Protein AF-0000000075408428 (afdb_homodimer)

Organism: Magnetospirillum gryphiswaldense (strain DSM 6361 / JCM 21280 / NBRC 15271 / MSR-1) (NCBI:txid431944)

InterPro domains:
  IPR001387 Cro/C1-type, helix-turn-helix domain [PS50943] (73-126)
  IPR001387 Cro/C1-type, helix-turn-helix domain [SM00530] (72-126)
  IPR001387 Cro/C1-type, helix-turn-helix domain [cd00093] (73-126)
  IPR010982 Lambda repressor-like, DNA-binding domain superfamily [G3DSA:1.10.260.40] (63-130)
  IPR010982 Lambda repressor-like, DNA-binding domain superfamily [SSF47413] (72-126)
  IPR022452 Antitoxin MqsA [TIGR03830] (6-129)
  IPR022453 Zinc finger, MqsA-type [TIGR03831] (6-48)
  IPR032758 Antitoxin MqsA/HigA-2 [PF15731] (6-129)

Solvent-accessible surface area (backbone atoms only — not comparable to full-atom values): 15076 Å² total; per-residue (Å²): 123,88,74,51,63,35,90,87,80,63,46,76,34,42,84,47,70,44,81,43,79,46,75,55,96,92,40,76,45,78,41,75,36,44,31,35,37,32,96,88,69,52,71,48,67,49,73,70,31,46,48,56,47,47,53,52,48,49,53,51,49,32,53,75,64,50,31,56,51,28,68,55,51,48,52,44,39,52,73,63,70,44,52,49,46,51,41,5,62,56,48,30,77,34,55,59,34,42,58,31,28,48,65,68,81,33,73,52,48,38,21,42,29,43,34,49,52,55,34,62,77,40,52,77,54,49,51,78,68,36,42,70,78,67,66,104,125,87,76,51,63,35,89,87,81,62,47,76,33,42,84,47,70,45,82,45,80,45,75,56,95,94,40,77,46,78,41,76,36,44,30,37,36,30,94,87,68,54,72,50,68,48,73,69,29,47,47,57,46,47,50,53,48,51,54,50,50,33,53,74,65,50,31,57,50,28,69,55,51,47,51,42,40,53,72,62,70,42,51,48,46,51,41,4,63,57,48,30,77,34,55,60,34,41,57,31,27,50,66,68,79,32,73,52,48,39,21,42,28,45,35,48,51,54,34,62,77,41,52,76,54,50,50,78,70,37,42,69,76,67,67,105

Nearest PDB structures (foldseek):
  3o9x-assembly1_A  TM=5.175E-01  e=1.745E-09  Escherichia coli K-12
  3fmy-assembly1_A-2  TM=9.610E-01  e=8.007E-05  Escherichia coli K-12
  5j9i-assembly1_B  TM=8.907E-01  e=1.003E-02  Vibrio cholerae
  5jaa-assembly1_B  TM=8.839E-01  e=8.386E-03  Vibrio cholerae O1 biovar El Tor str. N16961
  8a0x-assembly1_B  TM=7.095E-01  e=1.199E-02  Vibrio cholerae

Radius of gyration: 27.35 Å; Cα contacts (8 Å, |Δi|>4): 423; chains: 2; bounding box: 37×88×60 Å

Sequence (272 aa):
MTMATCHECGAEMVRDIRPMEFTYKGHTLTVQQPGWYCACGEGVLTPEDSAVTQAEYVAFRDQVDGILPPAEVRRIRKRLGLQQKQAGVVLGGGASAFGKYERKDGKPSLAMSNLLRLLDKDPSRLQEIAPEEKRAMTMATCHECGAEMVRDIRPMEFTYKGHTLTVQQPGWYCACGEGVLTPEDSAVTQAEYVAFRDQVDGILPPAEVRRIRKRLGLQQKQAGVVLGGGASAFGKYERKDGKPSLAMSNLLRLLDKDPSRLQEIAPEEKRA

Secondary structure (DSSP, 8-state):
---PBPTTT-PBPEEEEEEEEEEETTEEEEEEEEEEE-TTS-EE--HHHHHHHHHHHHHHHHHHHTPPPHHHHHHHHHHTT--HHHHHHHHSS-TTHHHHHHHTSS---HHHHHHHHHHHH-GGGHHHHS-HHHH-/---PBPTTT-PBPEEEEEEEEEEETTEEEEEEEEEEE-TTS-EE--HHHHHHHHHHHHHHHHHHHTPPPHHHHHHHHHHTT--HHHHHHHHSS-TTHHHHHHHTSS---HHHHHHHHHHHH-GGGHHHHS-HHHH-

Foldseek 3Di:
DPFDADPPPRDTWDWDWDWDWDDDPRDIDIDRFTFTADPVGDTDHDPVSVVRVVVVVVVVNCVVLLWDALVLLVVLCVVLVADQQLCCQQLHDHRCRNVCCNPVVDTDDNVSSVVSVVCSVPVVCSCVRAPPVSSD/DPFDADPPPRDTWDWDWDWDWDDDPRDIDIDRFTFTADPVGDTDHDPVSVVRRVVVVVVVNCVVLLWDALVLLVVLCVVLVADQQLCCQQLHDHRCRNVCRNVVVDTDDNVSSVVSVVCSVPVVCSCVRAPPVSSD

Structure (mmCIF, N/CA/C/O backbone):
data_AF-0000000075408428-model_v1
#
loop_
_entity.id
_entity.type
_entity.pdbx_description
1 polymer 'DNA-binding transcriptional regulator'
#
loop_
_atom_site.group_PDB
_atom_site.id
_atom_site.type_symbol
_atom_site.label_atom_id
_atom_site.label_alt_id
_atom_site.label_comp_id
_atom_site.label_asym_id
_atom_site.label_entity_id
_atom_site.label_seq_id
_atom_site.pdbx_PDB_ins_code
_atom_site.Cartn_x
_atom_site.Cartn_y
_atom_site.Cartn_z
_atom_site.occupancy
_atom_site.B_iso_or_equiv
_atom_site.auth_seq_id
_atom_site.auth_comp_id
_atom_site.auth_asym_id
_atom_site.auth_atom_id
_atom_site.pdbx_PDB_model_num
ATOM 1 N N . MET A 1 1 ? 19.125 -44.156 -3.15 1 45.34 1 MET A N 1
ATOM 2 C CA . MET A 1 1 ? 17.938 -43.312 -3.021 1 45.34 1 MET A CA 1
ATOM 3 C C . MET A 1 1 ? 17.016 -43.844 -1.93 1 45.34 1 MET A C 1
ATOM 5 O O . MET A 1 1 ? 16.672 -45.031 -1.925 1 45.34 1 MET A O 1
ATOM 9 N N . THR A 1 2 ? 17.172 -43.375 -0.769 1 55.72 2 THR A N 1
ATOM 10 C CA . THR A 1 2 ? 16.516 -44.031 0.367 1 55.72 2 THR A CA 1
ATOM 11 C C . THR A 1 2 ? 15.047 -44.281 0.073 1 55.72 2 THR A C 1
ATOM 13 O O . THR A 1 2 ? 14.305 -43.375 -0.279 1 55.72 2 THR A O 1
ATOM 16 N N . MET A 1 3 ? 14.703 -45.5 -0.254 1 67 3 MET A N 1
ATOM 17 C CA . MET A 1 3 ? 13.406 -46.031 -0.676 1 67 3 MET A CA 1
ATOM 18 C C . MET A 1 3 ? 12.336 -45.719 0.371 1 67 3 MET A C 1
ATOM 20 O O . MET A 1 3 ? 12.516 -46.031 1.551 1 67 3 MET A O 1
ATOM 24 N N . ALA A 1 4 ? 11.422 -44.719 -0.002 1 85.06 4 ALA A N 1
ATOM 25 C CA . ALA A 1 4 ? 10.344 -44.406 0.93 1 85.06 4 ALA A CA 1
ATOM 26 C C . ALA A 1 4 ? 9.328 -45.531 0.988 1 85.06 4 ALA A C 1
ATOM 28 O O . ALA A 1 4 ? 9.078 -46.219 -0.016 1 85.06 4 ALA A O 1
ATOM 29 N N . THR A 1 5 ? 9.023 -46.094 2.184 1 92.12 5 THR A N 1
ATOM 30 C CA . THR A 1 5 ? 7.973 -47.094 2.418 1 92.12 5 THR A CA 1
ATOM 31 C C . THR A 1 5 ? 6.656 -46.406 2.779 1 92.12 5 THR A C 1
ATOM 33 O O . THR A 1 5 ? 6.648 -45.406 3.518 1 92.12 5 THR A O 1
ATOM 36 N N . CYS A 1 6 ? 5.59 -46.969 2.178 1 95.62 6 CYS A N 1
ATOM 37 C CA . CYS A 1 6 ? 4.258 -46.438 2.414 1 95.62 6 CYS A CA 1
ATOM 38 C C . CYS A 1 6 ? 3.805 -46.688 3.844 1 95.62 6 CYS A C 1
ATOM 40 O O . CYS A 1 6 ? 3.865 -47.844 4.316 1 95.62 6 CYS A O 1
ATOM 42 N N . HIS A 1 7 ? 3.318 -45.688 4.586 1 91.81 7 HIS A N 1
ATOM 43 C CA . HIS A 1 7 ? 2.902 -45.844 5.977 1 91.81 7 HIS A CA 1
ATOM 44 C C . HIS A 1 7 ? 1.564 -46.594 6.07 1 91.81 7 HIS A C 1
ATOM 46 O O . HIS A 1 7 ? 1.232 -47.156 7.117 1 91.81 7 HIS A O 1
ATOM 52 N N . GLU A 1 8 ? 0.745 -46.5 5.02 1 91.81 8 GLU A N 1
ATOM 53 C CA . GLU A 1 8 ? -0.586 -47.094 5.004 1 91.81 8 GLU A CA 1
ATOM 54 C C . GLU A 1 8 ? -0.516 -48.594 4.699 1 91.81 8 GLU A C 1
ATOM 56 O O . GLU A 1 8 ? -1.12 -49.406 5.406 1 91.81 8 GLU A O 1
ATOM 61 N N . CYS A 1 9 ? 0.194 -49.062 3.619 1 96.12 9 CYS A N 1
ATOM 62 C CA . CYS A 1 9 ? 0.126 -50.469 3.193 1 96.12 9 CYS A CA 1
ATOM 63 C C . CYS A 1 9 ? 1.489 -51.156 3.307 1 96.12 9 CYS A C 1
ATOM 65 O O . CYS A 1 9 ? 1.612 -52.344 3.088 1 96.12 9 CYS A O 1
ATOM 67 N N . GLY A 1 10 ? 2.557 -50.438 3.566 1 93.94 10 GLY A N 1
ATOM 68 C CA . GLY A 1 10 ? 3.877 -51 3.777 1 93.94 10 GLY A CA 1
ATOM 69 C C . GLY A 1 10 ? 4.629 -51.25 2.484 1 93.94 10 GLY A C 1
ATOM 70 O O . GLY A 1 10 ? 5.793 -51.656 2.508 1 93.94 10 GLY A O 1
ATOM 71 N N . ALA A 1 11 ? 4.07 -51.031 1.262 1 95.31 11 ALA A N 1
ATOM 72 C CA . ALA A 1 11 ? 4.707 -51.25 -0.03 1 95.31 11 ALA A CA 1
ATOM 73 C C . ALA A 1 11 ? 5.754 -50.188 -0.333 1 95.31 11 ALA A C 1
ATOM 75 O O . ALA A 1 11 ? 5.77 -49.125 0.296 1 95.31 11 ALA A O 1
ATOM 76 N N . GLU A 1 12 ? 6.73 -50.562 -1.277 1 95.12 12 GLU A N 1
ATOM 77 C CA . GLU A 1 12 ? 7.719 -49.594 -1.758 1 95.12 12 GLU A CA 1
ATOM 78 C C . GLU A 1 12 ? 7.059 -48.5 -2.582 1 95.12 12 GLU A C 1
ATO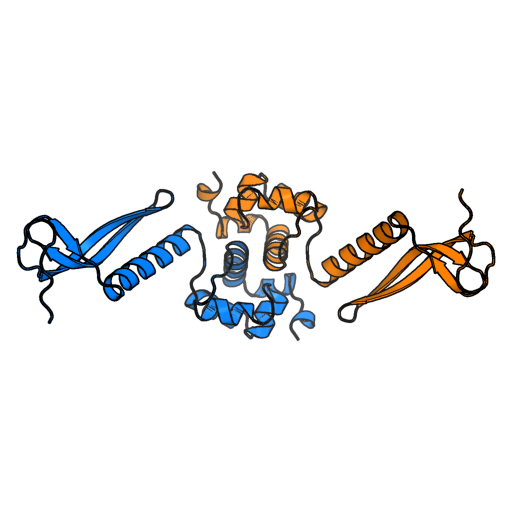M 80 O O . GLU A 1 12 ? 6.18 -48.781 -3.404 1 95.12 12 GLU A O 1
ATOM 85 N N . MET A 1 13 ? 7.578 -47.281 -2.281 1 96.44 13 MET A N 1
ATOM 86 C CA . MET A 1 13 ? 7.062 -46.156 -3.031 1 96.44 13 MET A CA 1
ATOM 87 C C . MET A 1 13 ? 8.008 -45.781 -4.168 1 96.44 13 MET A C 1
ATOM 89 O O . MET A 1 13 ? 9.188 -46.094 -4.133 1 96.44 13 MET A O 1
ATOM 93 N N . VAL A 1 14 ? 7.504 -45.094 -5.23 1 96.88 14 VAL A N 1
ATOM 94 C CA . VAL A 1 14 ? 8.305 -44.656 -6.383 1 96.88 14 VAL A CA 1
ATOM 95 C C . VAL A 1 14 ? 8.227 -43.156 -6.547 1 96.88 14 VAL A C 1
ATOM 97 O O . VAL A 1 14 ? 7.215 -42.531 -6.199 1 96.88 14 VAL A O 1
ATOM 100 N N . ARG A 1 15 ? 9.43 -42.562 -6.988 1 97.19 15 ARG A N 1
ATOM 101 C CA . ARG A 1 15 ? 9.391 -41.156 -7.375 1 97.19 15 ARG A CA 1
ATOM 102 C C . ARG A 1 15 ? 8.477 -40.969 -8.578 1 97.19 15 ARG A C 1
ATOM 104 O O . ARG A 1 15 ? 8.562 -41.688 -9.562 1 97.19 15 ARG A O 1
ATOM 111 N N . ASP A 1 16 ? 7.543 -40 -8.438 1 96.94 16 ASP A N 1
ATOM 112 C CA . ASP A 1 16 ? 6.617 -39.688 -9.531 1 96.94 16 ASP A CA 1
ATOM 113 C C . ASP A 1 16 ? 6.145 -38.25 -9.461 1 96.94 16 ASP A C 1
ATOM 115 O O . ASP A 1 16 ? 6.559 -37.5 -8.578 1 96.94 16 ASP A O 1
ATOM 119 N N . ILE A 1 17 ? 5.477 -37.812 -10.516 1 97.81 17 ILE A N 1
ATOM 120 C CA . ILE A 1 17 ? 4.809 -36.5 -10.602 1 97.81 17 ILE A CA 1
ATOM 121 C C . ILE A 1 17 ? 3.318 -36.719 -10.875 1 97.81 17 ILE A C 1
ATOM 123 O O . ILE A 1 17 ? 2.941 -37.406 -11.82 1 97.81 17 ILE A O 1
ATOM 127 N N . ARG A 1 18 ? 2.441 -36.156 -10.023 1 97.31 18 ARG A N 1
ATOM 128 C CA . ARG A 1 18 ? 1.003 -36.375 -10.164 1 97.31 18 ARG A CA 1
ATOM 129 C C . ARG A 1 18 ? 0.265 -35.031 -10.125 1 97.31 18 ARG A C 1
ATOM 131 O O . ARG A 1 18 ? 0.684 -34.094 -9.422 1 97.31 18 ARG A O 1
ATOM 138 N N . PRO A 1 19 ? -0.855 -35 -10.789 1 97.25 19 PRO A N 1
ATOM 139 C CA . PRO A 1 19 ? -1.612 -33.75 -10.805 1 97.25 19 PRO A CA 1
ATOM 140 C C . PRO A 1 19 ? -2.404 -33.531 -9.516 1 97.25 19 PRO A C 1
ATOM 142 O O . PRO A 1 19 ? -3.029 -34.469 -9 1 97.25 19 PRO A O 1
ATOM 145 N N . MET A 1 20 ? -2.256 -32.406 -8.961 1 96.12 20 MET A N 1
ATOM 146 C CA . MET A 1 20 ? -3.045 -31.938 -7.824 1 96.12 20 MET A CA 1
ATOM 147 C C . MET A 1 20 ? -3.775 -30.641 -8.164 1 96.12 20 MET A C 1
ATOM 149 O O . MET A 1 20 ? -3.174 -29.703 -8.695 1 96.12 20 MET A O 1
ATOM 153 N N . GLU A 1 21 ? -5.051 -30.594 -7.867 1 97.19 21 GLU A N 1
ATOM 154 C CA . GLU A 1 21 ? -5.844 -29.406 -8.195 1 97.19 21 GLU A CA 1
ATOM 155 C C . GLU A 1 21 ? -6.023 -28.5 -6.98 1 97.19 21 GLU A C 1
ATOM 157 O O . GLU A 1 21 ? -6.332 -28.984 -5.887 1 97.19 21 GLU A O 1
ATOM 162 N N . PHE A 1 22 ? -5.84 -27.266 -7.219 1 96.81 22 PHE A N 1
ATOM 163 C CA . PHE A 1 22 ? -6.07 -26.219 -6.219 1 96.81 22 PHE A CA 1
ATOM 164 C C . PHE A 1 22 ? -7.082 -25.203 -6.727 1 96.81 22 PHE A C 1
ATOM 166 O O . PHE A 1 22 ? -7.145 -24.922 -7.926 1 96.81 22 PHE A O 1
ATOM 173 N N . THR A 1 23 ? -7.883 -24.688 -5.84 1 97.62 23 THR A N 1
ATOM 174 C CA . THR A 1 23 ? -8.82 -23.625 -6.176 1 97.62 23 THR A CA 1
ATOM 175 C C . THR A 1 23 ? -8.602 -22.406 -5.281 1 97.62 23 THR A C 1
ATOM 177 O O . THR A 1 23 ? -8.352 -22.547 -4.082 1 97.62 23 THR A O 1
ATOM 180 N N . TYR A 1 24 ? -8.758 -21.312 -5.938 1 97.25 24 TYR A N 1
ATOM 181 C CA . TYR A 1 24 ? -8.609 -20.031 -5.238 1 97.25 24 TYR A CA 1
ATOM 182 C C . TYR A 1 24 ? -9.484 -18.969 -5.863 1 97.25 24 TYR A C 1
ATOM 184 O O . TYR A 1 24 ? -9.32 -18.609 -7.035 1 97.25 24 TYR A O 1
ATOM 192 N N . LYS A 1 25 ? -10.383 -18.5 -5.086 1 94.25 25 LYS A N 1
ATOM 193 C CA . LYS A 1 25 ? -11.297 -17.453 -5.508 1 94.25 25 LYS A CA 1
ATOM 194 C C . LYS A 1 25 ? -11.938 -17.781 -6.855 1 94.25 25 LYS A C 1
ATOM 196 O O . LYS A 1 25 ? -11.969 -16.938 -7.754 1 94.25 25 LYS A O 1
ATOM 201 N N . GLY A 1 26 ? -12.383 -18.906 -6.984 1 95.44 26 GLY A N 1
ATOM 202 C CA . GLY A 1 26 ? -13.156 -19.328 -8.141 1 95.44 26 GLY A CA 1
ATOM 203 C C . GLY A 1 26 ? -12.297 -19.766 -9.312 1 95.44 26 GLY A C 1
ATOM 204 O O . GLY A 1 26 ? -12.812 -20.188 -10.352 1 95.44 26 GLY A O 1
ATOM 205 N N . HIS A 1 27 ? -10.984 -19.672 -9.141 1 97.19 27 HIS A N 1
A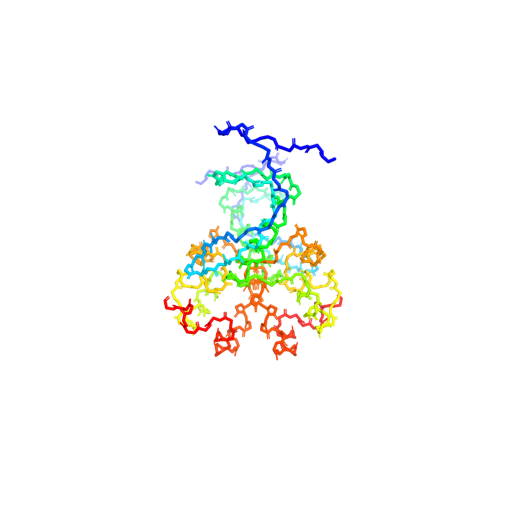TOM 206 C CA . HIS A 1 27 ? -10.055 -20.125 -10.164 1 97.19 27 HIS A CA 1
ATOM 207 C C . HIS A 1 27 ? -9.375 -21.438 -9.758 1 97.19 27 HIS A C 1
ATOM 209 O O . HIS A 1 27 ? -9.164 -21.688 -8.57 1 97.19 27 HIS A O 1
ATOM 215 N N . THR A 1 28 ? -9.047 -22.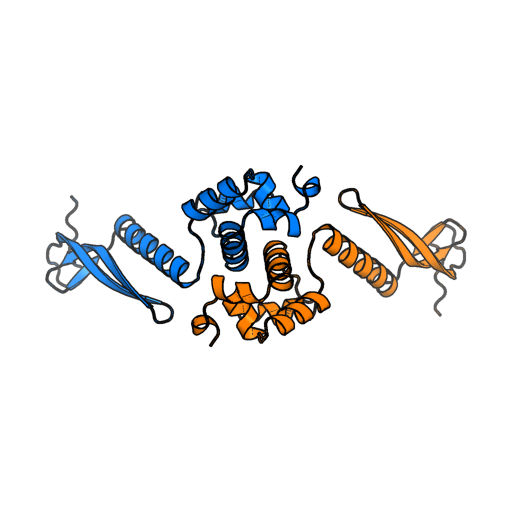172 -10.82 1 98 28 THR A N 1
ATOM 216 C CA . THR A 1 28 ? -8.461 -23.469 -10.523 1 98 28 THR A CA 1
ATOM 217 C C . THR A 1 28 ? -7.086 -23.609 -11.164 1 98 28 THR A C 1
ATOM 219 O O . THR A 1 28 ? -6.883 -23.188 -12.305 1 98 28 THR A O 1
ATOM 222 N N . LEU A 1 29 ? -6.184 -24.25 -10.445 1 97.44 29 LEU A N 1
ATOM 223 C CA . LEU A 1 29 ? -4.832 -24.562 -10.906 1 97.44 29 LEU A CA 1
ATOM 224 C C . LEU A 1 29 ? -4.516 -26.031 -10.711 1 97.44 29 LEU A C 1
ATOM 226 O O . LEU A 1 29 ? -4.824 -26.609 -9.656 1 97.44 29 LEU A O 1
ATOM 230 N N . THR A 1 30 ? -3.996 -26.641 -11.766 1 98.06 30 THR A N 1
ATOM 231 C CA . THR A 1 30 ? -3.463 -27.984 -11.633 1 98.06 30 THR A CA 1
ATOM 232 C C . THR A 1 30 ? -1.94 -27.953 -11.523 1 98.06 30 THR A C 1
ATOM 234 O O . THR A 1 30 ? -1.256 -27.5 -12.438 1 98.06 30 THR A O 1
ATOM 237 N N . VAL A 1 31 ? -1.446 -28.453 -10.375 1 97.88 31 VAL A N 1
ATOM 238 C CA . VAL A 1 31 ? -0.003 -28.5 -10.172 1 97.88 31 VAL A CA 1
ATOM 239 C C . VAL A 1 31 ? 0.491 -29.938 -10.328 1 97.88 31 VAL A C 1
ATOM 241 O O . VAL A 1 31 ? -0.145 -30.875 -9.852 1 97.88 31 VAL A O 1
ATOM 244 N N . GLN A 1 32 ? 1.635 -30.031 -11.164 1 97.81 32 GLN A N 1
ATOM 245 C CA . GLN A 1 32 ? 2.287 -31.328 -11.25 1 97.81 32 GLN A CA 1
ATOM 246 C C . GLN A 1 32 ? 3.217 -31.562 -10.062 1 97.81 32 GLN A C 1
ATOM 248 O O . GLN A 1 32 ? 4.375 -31.141 -10.078 1 97.81 32 GLN A O 1
ATOM 253 N N . GLN A 1 33 ? 2.746 -32.188 -9.039 1 97.56 33 GLN A N 1
ATOM 254 C CA . GLN A 1 33 ? 3.404 -32.281 -7.738 1 97.56 33 GLN A CA 1
ATOM 255 C C . GLN A 1 33 ? 4.352 -33.469 -7.691 1 97.56 33 GLN A C 1
ATOM 257 O O . GLN A 1 33 ? 3.918 -34.625 -7.828 1 97.56 33 GLN A O 1
ATOM 262 N N . PRO A 1 34 ? 5.625 -33.188 -7.555 1 98.12 34 PRO A N 1
ATOM 263 C CA . PRO A 1 34 ? 6.547 -34.281 -7.336 1 98.12 34 PRO A CA 1
ATOM 264 C C . PRO A 1 34 ? 6.418 -34.906 -5.941 1 98.12 34 PRO A C 1
ATOM 266 O O . PRO A 1 34 ? 6.035 -34.219 -4.992 1 98.12 34 PRO A O 1
ATOM 269 N N . GLY A 1 35 ? 6.645 -36.125 -5.871 1 97.25 35 GLY A N 1
ATOM 270 C CA . GLY A 1 35 ? 6.625 -36.812 -4.586 1 97.25 35 GLY A CA 1
ATOM 271 C C . GLY A 1 35 ? 6.895 -38.281 -4.691 1 97.25 35 GLY A C 1
ATOM 272 O O . GLY A 1 35 ? 7.266 -38.781 -5.754 1 97.25 35 GLY A O 1
ATOM 273 N N . TRP A 1 36 ? 6.895 -38.906 -3.467 1 97.12 36 TRP A N 1
ATOM 274 C CA . TRP A 1 36 ? 6.855 -40.375 -3.377 1 97.12 36 TRP A CA 1
ATOM 275 C C . TRP A 1 36 ? 5.414 -40.875 -3.348 1 97.12 36 TRP A C 1
ATOM 277 O O . TRP A 1 36 ? 4.598 -40.406 -2.557 1 97.12 36 TRP A O 1
ATOM 287 N N . TYR A 1 37 ? 5.219 -41.781 -4.297 1 97.38 37 TYR A N 1
ATOM 288 C CA . TYR A 1 37 ? 3.844 -42.25 -4.398 1 97.38 37 TYR A CA 1
ATOM 289 C C . TYR A 1 37 ? 3.787 -43.781 -4.348 1 97.38 37 TYR A C 1
ATOM 291 O O . TYR A 1 37 ? 4.648 -44.469 -4.914 1 97.38 37 TYR A O 1
ATOM 299 N N . CYS A 1 38 ? 2.779 -44.25 -3.676 1 96.88 38 CYS A N 1
ATOM 300 C CA . CYS A 1 38 ? 2.516 -45.656 -3.557 1 96.88 38 CYS A CA 1
ATOM 301 C C . CYS A 1 38 ? 1.396 -46.094 -4.496 1 96.88 38 CYS A C 1
ATOM 303 O O . CYS A 1 38 ? 0.527 -45.281 -4.844 1 96.88 38 CYS A O 1
ATOM 305 N N . ALA A 1 39 ? 1.314 -47.344 -4.898 1 95.06 39 ALA A N 1
ATOM 306 C CA . ALA A 1 39 ? 0.251 -47.875 -5.734 1 95.06 39 ALA A CA 1
ATOM 307 C C . ALA A 1 39 ? -1.095 -47.812 -5.016 1 95.06 39 ALA A C 1
ATOM 309 O O . ALA A 1 39 ? -2.146 -47.812 -5.66 1 95.06 39 ALA A O 1
ATOM 310 N N . CYS A 1 40 ? -1.078 -47.688 -3.693 1 96.5 40 CYS A N 1
ATOM 311 C CA . CYS A 1 40 ? -2.314 -47.688 -2.922 1 96.5 40 CYS A CA 1
ATOM 312 C C . CYS A 1 40 ? -2.973 -46.312 -2.912 1 96.5 40 CYS A C 1
ATOM 314 O O . CYS A 1 40 ? -4.09 -46.156 -2.414 1 96.5 40 CYS A O 1
ATOM 316 N N . GLY A 1 41 ? -2.283 -45.344 -3.309 1 94.12 41 GLY A N 1
ATOM 317 C CA . GLY A 1 41 ? -2.871 -44.031 -3.436 1 94.12 41 GLY A CA 1
ATOM 318 C C . GLY A 1 41 ? -2.244 -43 -2.51 1 94.12 41 GLY A C 1
ATOM 319 O O . GLY A 1 41 ? -2.457 -41.812 -2.67 1 94.12 41 GLY A O 1
ATOM 320 N N . GLU A 1 42 ? -1.375 -43.5 -1.609 1 94.69 42 GLU A N 1
ATOM 321 C CA . GLU A 1 42 ? -0.773 -42.562 -0.65 1 94.69 42 GLU A CA 1
ATOM 322 C C . GLU A 1 42 ? 0.425 -41.844 -1.258 1 94.69 42 GLU A C 1
ATOM 324 O O . GLU A 1 42 ? 1.112 -42.406 -2.123 1 94.69 42 GLU A O 1
ATOM 329 N N . GLY A 1 43 ? 0.607 -40.625 -0.803 1 95.12 43 GLY A N 1
ATOM 330 C CA . GLY A 1 43 ? 1.764 -39.844 -1.204 1 95.12 43 GLY A CA 1
ATOM 331 C C . GLY A 1 43 ? 2.512 -39.219 -0.031 1 95.12 43 GLY A C 1
ATOM 332 O O . GLY A 1 43 ? 1.905 -38.875 0.98 1 95.12 43 GLY A O 1
ATOM 333 N N . VAL A 1 44 ? 3.807 -39.25 -0.121 1 96 44 VAL A N 1
ATOM 334 C CA . VAL A 1 44 ? 4.676 -38.562 0.841 1 96 44 VAL A CA 1
ATOM 335 C C . VAL A 1 44 ? 5.523 -37.531 0.129 1 96 44 VAL A C 1
ATOM 337 O O . VAL A 1 44 ? 6.199 -37.812 -0.858 1 96 44 VAL A O 1
ATOM 340 N N . LEU A 1 45 ? 5.473 -36.312 0.663 1 95.62 45 LEU A N 1
ATOM 341 C CA . LEU A 1 45 ? 6.195 -35.188 0.042 1 95.62 45 LEU A CA 1
ATOM 342 C C . LEU A 1 45 ? 7.402 -34.812 0.879 1 95.62 45 LEU A C 1
ATOM 344 O O . LEU A 1 45 ? 7.293 -34.625 2.094 1 95.62 45 LEU A O 1
ATOM 348 N N . THR A 1 46 ? 8.586 -34.75 0.165 1 95.81 46 THR A N 1
ATOM 349 C CA . THR A 1 46 ? 9.742 -34.125 0.815 1 95.81 46 THR A CA 1
ATOM 350 C C . THR A 1 46 ? 9.578 -32.625 0.901 1 95.81 46 THR A C 1
ATOM 352 O O . THR A 1 46 ? 8.719 -32.031 0.235 1 95.81 46 THR A O 1
ATOM 355 N N . PRO A 1 47 ? 10.422 -32 1.779 1 96.94 47 PRO A N 1
ATOM 356 C CA . PRO A 1 47 ? 10.406 -30.547 1.794 1 96.94 47 PRO A CA 1
ATOM 357 C C . PRO A 1 47 ? 10.656 -29.938 0.417 1 96.94 47 PRO A C 1
ATOM 359 O O . PRO A 1 47 ? 10.039 -28.938 0.055 1 96.94 47 PRO A O 1
ATOM 362 N N . GLU A 1 48 ? 11.5 -30.5 -0.314 1 96.81 48 GLU A N 1
ATOM 363 C CA . GLU A 1 48 ? 11.789 -30 -1.659 1 96.81 48 GLU A CA 1
ATOM 364 C C . GLU A 1 48 ? 10.586 -30.172 -2.578 1 96.81 48 GLU A C 1
ATOM 366 O O . GLU A 1 48 ? 10.273 -29.297 -3.379 1 96.81 48 GLU A O 1
ATOM 371 N N . ASP A 1 49 ? 9.898 -31.312 -2.484 1 96.62 49 ASP A N 1
ATOM 372 C CA . ASP A 1 49 ? 8.688 -31.547 -3.262 1 96.62 49 ASP A CA 1
ATOM 373 C C . ASP A 1 49 ? 7.621 -30.5 -2.969 1 96.62 49 ASP A C 1
ATOM 375 O O . ASP A 1 49 ? 7.035 -29.938 -3.891 1 96.62 49 ASP A O 1
ATOM 379 N N . SER A 1 50 ? 7.508 -30.25 -1.652 1 96.94 50 SER A N 1
ATOM 380 C CA . SER A 1 50 ? 6.492 -29.312 -1.196 1 96.94 50 SER A CA 1
ATOM 381 C C . SER A 1 50 ? 6.809 -27.891 -1.657 1 96.94 50 SER A C 1
ATOM 383 O O . SER A 1 50 ? 5.902 -27.125 -2.004 1 96.94 50 SER A O 1
ATOM 385 N N . ALA A 1 51 ? 8.023 -27.562 -1.681 1 96.5 51 ALA A N 1
ATOM 386 C CA . ALA A 1 51 ? 8.445 -26.219 -2.049 1 96.5 51 ALA A CA 1
ATOM 387 C C . ALA A 1 51 ? 8.078 -25.906 -3.496 1 96.5 51 ALA A C 1
ATOM 389 O O . ALA A 1 51 ? 7.668 -24.781 -3.809 1 96.5 51 ALA A O 1
ATOM 390 N N . VAL A 1 52 ? 8.234 -26.875 -4.367 1 94.75 52 VAL A N 1
ATOM 391 C CA . VAL A 1 52 ? 7.918 -26.688 -5.777 1 94.75 52 VAL A CA 1
ATOM 392 C C . VAL A 1 52 ? 6.426 -26.406 -5.938 1 94.75 52 VAL A C 1
ATOM 394 O O . VAL A 1 52 ? 6.035 -25.453 -6.613 1 94.75 52 VAL A O 1
ATOM 397 N N . THR A 1 53 ? 5.648 -27.109 -5.301 1 95.94 53 THR A N 1
ATOM 398 C CA . THR A 1 53 ? 4.195 -26.969 -5.375 1 95.94 53 THR A CA 1
ATOM 399 C C . THR A 1 53 ? 3.744 -25.656 -4.75 1 95.94 53 THR A C 1
ATOM 401 O O . THR A 1 53 ? 2.885 -24.969 -5.301 1 95.94 53 THR A O 1
ATOM 404 N N . GLN A 1 54 ? 4.367 -25.406 -3.67 1 96.12 54 GLN A N 1
ATOM 405 C CA . GLN A 1 54 ? 4.016 -24.172 -2.961 1 96.12 54 GLN A CA 1
ATOM 406 C C . GLN A 1 54 ? 4.316 -22.938 -3.809 1 96.12 54 GLN A C 1
ATOM 408 O O . GLN A 1 54 ? 3.512 -22.016 -3.871 1 96.12 54 GLN A O 1
ATOM 413 N N . ALA A 1 55 ? 5.445 -22.922 -4.41 1 93.62 55 ALA A N 1
ATOM 414 C CA . ALA A 1 55 ? 5.855 -21.797 -5.238 1 93.62 55 ALA A CA 1
ATOM 415 C C . ALA A 1 55 ? 4.875 -21.578 -6.387 1 93.62 55 ALA A C 1
ATOM 417 O O . ALA A 1 55 ? 4.484 -20.438 -6.664 1 93.62 55 ALA A O 1
ATOM 418 N N . GLU A 1 56 ? 4.496 -22.641 -6.938 1 95.75 56 GLU A N 1
ATOM 419 C CA . GLU A 1 56 ? 3.537 -22.547 -8.039 1 95.75 56 GLU A CA 1
ATOM 420 C C . GLU A 1 56 ? 2.18 -22.047 -7.543 1 95.75 56 GLU A C 1
ATOM 422 O O . GLU A 1 56 ? 1.52 -21.25 -8.219 1 95.75 56 GLU A O 1
ATOM 427 N N . TYR A 1 57 ? 1.884 -22.516 -6.426 1 96.5 57 TYR A N 1
ATOM 428 C CA . TYR A 1 57 ? 0.601 -22.125 -5.852 1 96.5 57 TYR A CA 1
ATOM 429 C C . TYR A 1 57 ? 0.6 -20.656 -5.457 1 96.5 57 TYR A C 1
ATOM 431 O O . TYR A 1 57 ? -0.373 -19.938 -5.707 1 96.5 57 TYR A O 1
ATOM 439 N N . VAL A 1 58 ? 1.65 -20.234 -4.93 1 94.75 58 VAL A N 1
ATOM 440 C CA . VAL A 1 58 ? 1.775 -18.828 -4.516 1 94.75 58 VAL A CA 1
ATOM 441 C C . VAL A 1 58 ? 1.745 -17.922 -5.738 1 94.75 58 VAL A C 1
ATOM 443 O O . VAL A 1 58 ? 1.048 -16.906 -5.746 1 94.75 58 VAL A O 1
ATOM 446 N N . ALA A 1 59 ? 2.445 -18.297 -6.762 1 93.88 59 ALA A N 1
ATOM 447 C CA . ALA A 1 59 ? 2.439 -17.516 -7.992 1 93.88 59 ALA A CA 1
ATOM 448 C C . ALA A 1 59 ? 1.038 -17.438 -8.594 1 93.88 59 ALA A C 1
ATOM 450 O O . ALA A 1 59 ? 0.625 -16.391 -9.086 1 93.88 59 ALA A O 1
ATOM 451 N N . PHE A 1 60 ? 0.348 -18.5 -8.508 1 96.38 60 PHE A N 1
ATOM 452 C CA . PHE A 1 60 ? -1.024 -18.594 -9 1 96.38 60 PHE A CA 1
ATOM 453 C C . PHE A 1 60 ? -1.938 -17.672 -8.195 1 96.38 60 PHE A C 1
ATOM 455 O O . PHE A 1 60 ? -2.697 -16.891 -8.773 1 96.38 60 PHE A O 1
ATOM 462 N N . ARG A 1 61 ? -1.796 -17.719 -6.945 1 96.12 61 ARG A N 1
ATOM 463 C CA . ARG A 1 61 ? -2.609 -16.859 -6.09 1 96.12 61 ARG A CA 1
ATOM 464 C C . ARG A 1 61 ? -2.318 -15.391 -6.359 1 96.12 61 ARG A C 1
ATOM 466 O O . ARG A 1 61 ? -3.238 -14.57 -6.422 1 96.12 61 ARG A O 1
ATOM 473 N N . ASP A 1 62 ? -1.076 -15.047 -6.48 1 95.06 62 ASP A N 1
ATOM 474 C CA . ASP A 1 62 ? -0.668 -13.68 -6.766 1 95.06 62 ASP A CA 1
ATOM 475 C C . ASP A 1 62 ? -1.261 -13.188 -8.086 1 95.06 62 ASP A C 1
ATOM 477 O O . ASP A 1 62 ? -1.721 -12.047 -8.188 1 95.06 62 ASP A O 1
ATOM 481 N N . GLN A 1 63 ? -1.25 -14.047 -9 1 95.25 63 GLN A N 1
ATOM 482 C CA . GLN A 1 63 ? -1.828 -13.711 -10.297 1 95.25 63 GLN A CA 1
ATOM 483 C C . GLN A 1 63 ? -3.324 -13.43 -10.18 1 95.25 63 GLN A C 1
ATOM 485 O O . GLN A 1 63 ? -3.82 -12.438 -10.719 1 95.25 63 GLN A O 1
ATOM 490 N N . VAL A 1 64 ? -3.949 -14.25 -9.461 1 95.38 64 VAL A N 1
ATOM 491 C CA . VAL A 1 64 ? -5.387 -14.094 -9.273 1 95.38 64 VAL A CA 1
ATOM 492 C C . VAL A 1 64 ? -5.672 -12.805 -8.5 1 95.38 64 VAL A C 1
ATOM 494 O O . VAL A 1 64 ? -6.629 -12.094 -8.805 1 95.38 64 VAL A O 1
ATOM 497 N N . ASP A 1 65 ? -4.785 -12.453 -7.609 1 94.94 65 ASP A N 1
ATOM 498 C CA . ASP A 1 65 ? -4.973 -11.289 -6.75 1 94.94 65 ASP A CA 1
ATOM 499 C C . ASP A 1 65 ? -4.492 -10.016 -7.434 1 94.94 65 ASP A C 1
ATOM 501 O O . ASP A 1 65 ? -4.648 -8.914 -6.898 1 94.94 65 ASP A O 1
ATOM 505 N N . GLY A 1 66 ? -3.885 -10.133 -8.5 1 95.38 66 GLY A N 1
ATOM 506 C CA . GLY A 1 66 ? -3.434 -8.977 -9.266 1 95.38 66 GLY A CA 1
ATOM 507 C C . GLY A 1 66 ? -2.094 -8.438 -8.797 1 95.38 66 GLY A C 1
ATOM 508 O O . GLY A 1 66 ? -1.787 -7.262 -8.992 1 95.38 66 GLY A O 1
ATOM 509 N N . ILE A 1 67 ? -1.386 -9.273 -8.188 1 96.56 67 ILE A N 1
ATOM 510 C CA . ILE A 1 67 ? -0.072 -8.875 -7.691 1 96.56 67 ILE A CA 1
ATOM 511 C C . ILE A 1 67 ? 0.977 -9.109 -8.781 1 96.56 67 ILE A C 1
ATOM 513 O O . ILE A 1 67 ? 1.06 -10.195 -9.352 1 96.56 67 ILE A O 1
ATOM 517 N N . LEU A 1 68 ? 1.791 -8.086 -9.031 1 96.19 68 LEU A N 1
ATOM 518 C CA . LEU A 1 68 ? 2.795 -8.188 -10.086 1 96.19 68 LEU A CA 1
ATOM 519 C C . LEU A 1 68 ? 3.971 -9.047 -9.625 1 96.19 68 LEU A C 1
ATOM 521 O O . LEU A 1 68 ? 4.43 -8.93 -8.492 1 96.19 68 LEU A O 1
ATOM 525 N N . PRO A 1 69 ? 4.434 -9.898 -10.461 1 94.75 69 PRO A N 1
ATOM 526 C CA . PRO A 1 69 ? 5.648 -10.641 -10.133 1 94.75 69 PRO A CA 1
ATOM 527 C C . PRO A 1 69 ? 6.91 -9.789 -10.203 1 94.75 69 PRO A C 1
ATOM 529 O O . PRO A 1 69 ? 6.906 -8.727 -10.836 1 94.75 69 PRO A O 1
ATOM 532 N N . PRO A 1 70 ? 7.949 -10.281 -9.609 1 95.75 70 PRO A N 1
ATOM 533 C CA . PRO A 1 70 ? 9.188 -9.508 -9.508 1 95.75 70 PRO A CA 1
ATOM 534 C C . PRO A 1 70 ? 9.711 -9.047 -10.867 1 95.75 70 PRO A C 1
ATOM 536 O O . PRO A 1 70 ? 10.109 -7.891 -11.016 1 95.75 70 PRO A O 1
ATOM 539 N N . ALA A 1 71 ? 9.664 -9.867 -11.82 1 95.44 71 ALA A N 1
ATOM 540 C CA . ALA A 1 71 ? 10.203 -9.531 -13.133 1 95.44 71 ALA A CA 1
ATOM 541 C C . ALA A 1 71 ? 9.43 -8.375 -13.758 1 95.44 71 ALA A C 1
ATOM 543 O O . ALA A 1 71 ? 10.023 -7.504 -14.406 1 95.44 71 ALA A O 1
ATOM 544 N N . GLU A 1 72 ? 8.188 -8.336 -13.555 1 96.81 72 GLU A N 1
ATOM 545 C CA . GLU A 1 72 ? 7.363 -7.27 -14.109 1 96.81 72 GLU A CA 1
ATOM 546 C C . GLU A 1 72 ? 7.586 -5.957 -13.359 1 96.81 72 GLU A C 1
ATOM 548 O O . GLU A 1 72 ? 7.613 -4.887 -13.969 1 96.81 72 GLU A O 1
ATOM 553 N N . VAL A 1 73 ? 7.703 -6.066 -12.094 1 98 73 VAL A N 1
ATOM 554 C CA . VAL A 1 73 ? 8.008 -4.879 -11.305 1 98 73 VAL A CA 1
ATOM 555 C C . VAL A 1 73 ? 9.305 -4.242 -11.812 1 98 73 VAL A C 1
ATOM 557 O O . VAL A 1 73 ? 9.352 -3.033 -12.062 1 98 73 VAL A O 1
ATOM 560 N N . ARG A 1 74 ? 10.242 -5.086 -12.039 1 97.81 74 ARG A N 1
ATOM 561 C CA . ARG A 1 74 ? 11.531 -4.617 -12.531 1 97.81 74 ARG A CA 1
ATOM 562 C C . ARG A 1 74 ? 11.398 -3.986 -13.914 1 97.81 74 ARG A C 1
ATOM 564 O O . ARG A 1 74 ? 11.922 -2.898 -14.156 1 97.81 74 ARG A O 1
ATOM 571 N N . ARG A 1 75 ? 10.773 -4.668 -14.734 1 98.38 75 ARG A N 1
ATOM 572 C CA . ARG A 1 75 ? 10.602 -4.188 -16.109 1 98.38 75 ARG A CA 1
ATOM 573 C C . ARG A 1 75 ? 9.938 -2.812 -16.125 1 98.38 75 ARG A C 1
ATOM 575 O O . ARG A 1 75 ? 10.406 -1.9 -16.812 1 98.38 75 ARG A O 1
ATOM 582 N N . ILE A 1 76 ? 8.852 -2.637 -15.359 1 98.5 76 ILE A N 1
ATOM 583 C CA . ILE A 1 76 ? 8.094 -1.391 -15.344 1 98.5 76 ILE A CA 1
ATOM 584 C C . ILE A 1 76 ? 8.938 -0.279 -14.727 1 98.5 76 ILE A C 1
ATOM 586 O O . ILE A 1 76 ? 8.984 0.839 -15.242 1 98.5 76 ILE A O 1
ATOM 590 N N . ARG A 1 77 ? 9.586 -0.571 -13.602 1 98.19 77 ARG A N 1
ATOM 591 C CA . ARG A 1 77 ? 10.445 0.426 -12.977 1 98.19 77 ARG A CA 1
ATOM 592 C C . ARG A 1 77 ? 11.477 0.963 -13.969 1 98.19 77 ARG A C 1
ATOM 594 O O . ARG A 1 77 ? 11.688 2.174 -14.047 1 98.19 77 ARG A O 1
ATOM 601 N N . LYS A 1 78 ? 12.078 0.05 -14.719 1 98.19 78 LYS A N 1
ATOM 602 C CA . LYS A 1 78 ? 13.086 0.429 -15.703 1 98.19 78 LYS A CA 1
ATOM 603 C C . LYS A 1 78 ? 12.477 1.253 -16.828 1 98.19 78 LYS A C 1
ATOM 605 O O . LYS A 1 78 ? 13.086 2.211 -17.312 1 98.19 78 LYS A O 1
ATOM 610 N N . ARG A 1 79 ? 11.359 0.846 -17.219 1 98 79 ARG A N 1
ATOM 611 C CA . ARG A 1 79 ? 10.633 1.584 -18.25 1 98 79 ARG A CA 1
ATOM 612 C C . ARG A 1 79 ? 10.359 3.018 -17.812 1 98 79 ARG A C 1
ATOM 614 O O . ARG A 1 79 ? 10.344 3.936 -18.641 1 98 79 ARG A O 1
ATOM 621 N N . LEU A 1 80 ? 10.156 3.279 -16.547 1 97.38 80 LEU A N 1
ATOM 622 C CA . LEU A 1 80 ? 9.883 4.594 -15.984 1 97.38 80 LEU A CA 1
ATOM 623 C C . LEU A 1 80 ? 11.18 5.379 -15.781 1 97.38 80 LEU A C 1
ATOM 625 O O . LEU A 1 80 ? 11.148 6.555 -15.414 1 97.38 80 LEU A O 1
ATOM 629 N N . GLY A 1 81 ? 12.273 4.68 -15.93 1 96.31 81 GLY A N 1
ATOM 630 C CA . GLY A 1 81 ? 13.57 5.324 -15.781 1 96.31 81 GLY A CA 1
ATOM 631 C C . GLY A 1 81 ? 13.953 5.562 -14.336 1 96.31 81 GLY A C 1
ATOM 632 O O . GLY A 1 81 ? 14.688 6.504 -14.031 1 96.31 81 GLY A O 1
ATOM 633 N N . LEU A 1 82 ? 13.492 4.773 -13.492 1 97.12 82 LEU A N 1
ATOM 634 C CA . LEU A 1 82 ? 13.734 5 -12.07 1 97.12 82 LEU A CA 1
ATOM 635 C C . LEU A 1 82 ? 14.711 3.963 -11.516 1 97.12 82 LEU A C 1
ATOM 637 O O . LEU A 1 82 ? 14.648 2.789 -11.891 1 97.12 82 LEU A O 1
ATOM 641 N N . GLN A 1 83 ? 15.555 4.418 -10.617 1 97.25 83 GLN A N 1
ATOM 642 C CA . GLN A 1 83 ? 16.312 3.494 -9.781 1 97.25 83 GLN A CA 1
ATOM 643 C C . GLN A 1 83 ? 15.438 2.926 -8.664 1 97.25 83 GLN A C 1
ATOM 645 O O . GLN A 1 83 ? 14.359 3.455 -8.383 1 97.25 83 GLN A O 1
ATOM 650 N N . GLN A 1 84 ? 15.953 1.844 -8.133 1 96.81 84 GLN A N 1
ATOM 651 C CA . GLN A 1 84 ? 15.156 1.18 -7.105 1 96.81 84 GLN A CA 1
ATOM 652 C C . GLN A 1 84 ? 14.836 2.131 -5.957 1 96.81 84 GLN A C 1
ATOM 654 O O . GLN A 1 84 ? 13.672 2.26 -5.555 1 96.81 84 GLN A O 1
ATOM 659 N N . LYS A 1 85 ? 15.82 2.822 -5.473 1 95.94 85 LYS A N 1
ATOM 660 C CA . LYS A 1 85 ? 15.641 3.74 -4.348 1 95.94 85 LYS A CA 1
ATOM 661 C C . LYS A 1 85 ? 14.664 4.859 -4.707 1 95.94 85 LYS A C 1
ATOM 663 O O . LYS A 1 85 ? 13.758 5.176 -3.928 1 95.94 85 LYS A O 1
ATOM 668 N N . GLN A 1 86 ? 14.797 5.445 -5.855 1 95.94 86 GLN A N 1
ATOM 669 C CA . GLN A 1 86 ? 13.922 6.516 -6.328 1 95.94 86 GLN A CA 1
ATOM 670 C C . GLN A 1 86 ? 12.484 6.031 -6.469 1 95.94 86 GLN A C 1
ATOM 672 O O . GLN A 1 86 ? 11.547 6.738 -6.094 1 95.94 86 GLN A O 1
ATOM 677 N N . ALA A 1 87 ? 12.328 4.859 -7.004 1 97.31 87 ALA A N 1
ATOM 678 C CA . ALA A 1 87 ? 11 4.293 -7.199 1 97.31 87 ALA A CA 1
ATOM 679 C C . ALA A 1 87 ? 10.258 4.172 -5.871 1 97.31 87 ALA A C 1
ATOM 681 O O . ALA A 1 87 ? 9.094 4.566 -5.77 1 97.31 87 ALA A O 1
ATOM 682 N N . GLY A 1 88 ? 10.953 3.676 -4.926 1 96.56 88 GLY A N 1
ATOM 683 C CA . GLY A 1 88 ? 10.344 3.518 -3.615 1 96.56 88 GLY A CA 1
ATOM 684 C C . GLY A 1 88 ? 9.93 4.832 -2.986 1 96.56 88 GLY A C 1
ATOM 685 O O . GLY A 1 88 ? 8.875 4.918 -2.35 1 96.56 88 GLY A O 1
ATOM 686 N N . VAL A 1 89 ? 10.727 5.848 -3.193 1 94.88 89 VAL A N 1
ATOM 687 C CA . VAL A 1 89 ? 10.484 7.156 -2.596 1 94.88 89 VAL A CA 1
ATOM 688 C C . VAL A 1 89 ? 9.352 7.863 -3.332 1 94.88 89 VAL A C 1
ATOM 690 O O . VAL A 1 89 ? 8.484 8.477 -2.707 1 94.88 89 VAL A O 1
ATOM 693 N N . VAL A 1 90 ? 9.266 7.695 -4.613 1 95.38 90 VAL A N 1
ATOM 694 C CA . VAL A 1 90 ? 8.336 8.477 -5.434 1 95.38 90 VAL A CA 1
ATOM 695 C C . VAL A 1 90 ? 7.004 7.738 -5.543 1 95.38 90 VAL A C 1
ATOM 697 O O . VAL A 1 90 ? 5.941 8.367 -5.531 1 95.38 90 VAL A O 1
ATOM 700 N N . LEU A 1 91 ? 7.07 6.434 -5.629 1 97.44 91 LEU A N 1
ATOM 701 C CA . LEU A 1 91 ? 5.855 5.668 -5.879 1 97.44 91 LEU A CA 1
ATOM 702 C C . LEU A 1 91 ? 5.254 5.16 -4.574 1 97.44 91 LEU A C 1
ATOM 704 O O . LEU A 1 91 ? 4.047 4.902 -4.5 1 97.44 91 LEU A O 1
ATOM 708 N N . GLY A 1 92 ? 6.121 4.941 -3.689 1 96.62 92 GLY A N 1
ATOM 709 C CA . GLY A 1 92 ? 5.672 4.426 -2.406 1 96.62 92 GLY A CA 1
ATOM 710 C C . GLY A 1 92 ? 6.434 3.188 -1.965 1 96.62 92 GLY A C 1
ATOM 711 O O . GLY A 1 92 ? 7.027 2.492 -2.789 1 96.62 92 GLY A O 1
ATOM 712 N N . GLY A 1 93 ? 6.34 2.934 -0.66 1 95.06 93 GLY A N 1
ATOM 713 C CA . GLY A 1 93 ? 6.973 1.762 -0.077 1 95.06 93 GLY A CA 1
ATOM 714 C C . GLY A 1 93 ? 8.289 2.072 0.607 1 95.06 93 GLY A C 1
ATOM 715 O O . GLY A 1 93 ? 8.797 1.263 1.385 1 95.06 93 GLY A O 1
ATOM 716 N N . GLY A 1 94 ? 8.891 3.131 0.265 1 94.94 94 GLY A N 1
ATOM 717 C CA . GLY A 1 94 ? 10.148 3.516 0.879 1 94.94 94 GLY A CA 1
ATOM 718 C C . GLY A 1 94 ? 11.359 3.119 0.055 1 94.94 94 GLY A C 1
ATOM 719 O O . GLY A 1 94 ? 11.242 2.361 -0.911 1 94.94 94 GLY A O 1
ATOM 720 N N . ALA A 1 95 ? 12.453 3.496 0.512 1 94.5 95 ALA A N 1
ATOM 721 C CA . ALA A 1 95 ? 13.688 3.414 -0.255 1 94.5 95 ALA A CA 1
ATOM 722 C C . ALA A 1 95 ? 14.07 1.963 -0.534 1 94.5 95 ALA A C 1
ATOM 724 O O . ALA A 1 95 ? 14.711 1.666 -1.543 1 94.5 95 ALA A O 1
ATOM 725 N N . SER A 1 96 ? 13.625 1.062 0.215 1 95.94 96 SER A N 1
ATOM 726 C CA . SER A 1 96 ? 14.062 -0.321 0.058 1 95.94 96 SER A CA 1
ATOM 727 C C . SER A 1 96 ? 12.984 -1.17 -0.602 1 95.94 96 SER A C 1
ATOM 729 O O . SER A 1 96 ? 13.211 -2.336 -0.927 1 95.94 96 SER A O 1
ATOM 731 N N . ALA A 1 97 ? 11.906 -0.578 -0.832 1 96.56 97 ALA A N 1
ATOM 732 C CA . ALA A 1 97 ? 10.719 -1.338 -1.225 1 96.56 97 ALA A CA 1
ATOM 733 C C . ALA A 1 97 ? 10.953 -2.068 -2.545 1 96.56 97 ALA A C 1
ATOM 735 O O . ALA A 1 97 ? 10.727 -3.277 -2.641 1 96.56 97 ALA A O 1
ATOM 736 N N . PHE A 1 98 ? 11.461 -1.445 -3.486 1 97.5 98 PHE A N 1
ATOM 737 C CA . PHE A 1 98 ? 11.578 -2.035 -4.816 1 97.5 98 PHE A CA 1
ATOM 738 C C . PHE A 1 98 ? 12.695 -3.07 -4.855 1 97.5 98 PHE A C 1
ATOM 740 O O . PHE A 1 98 ? 12.633 -4.031 -5.621 1 97.5 98 PHE A O 1
ATOM 747 N N . GLY A 1 99 ? 13.648 -2.889 -4.059 1 96.5 99 GLY A N 1
ATOM 748 C CA . GLY A 1 99 ? 14.602 -3.979 -3.895 1 96.5 99 GLY A CA 1
ATOM 749 C C . GLY A 1 99 ? 13.953 -5.27 -3.436 1 96.5 99 GLY A C 1
ATOM 750 O O . GLY A 1 99 ? 14.273 -6.348 -3.941 1 96.5 99 GLY A O 1
ATOM 751 N N . LYS A 1 100 ? 13.086 -5.133 -2.559 1 96.12 100 LYS A N 1
ATOM 752 C CA . LYS A 1 100 ? 12.375 -6.285 -2.02 1 96.12 100 LYS A CA 1
ATOM 753 C C . LYS A 1 100 ? 11.391 -6.848 -3.037 1 96.12 100 LYS A C 1
ATOM 755 O O . LYS A 1 100 ? 11.305 -8.062 -3.219 1 96.12 100 LYS A O 1
ATOM 760 N N . TYR A 1 101 ? 10.625 -6.008 -3.721 1 96.31 101 TYR A N 1
ATOM 761 C CA . TYR A 1 101 ? 9.633 -6.41 -4.707 1 96.31 101 TYR A CA 1
ATOM 762 C C . TYR A 1 101 ? 10.273 -7.215 -5.832 1 96.31 101 TYR A C 1
ATOM 764 O O . TYR A 1 101 ? 9.633 -8.086 -6.422 1 96.31 101 TYR A O 1
ATOM 772 N N . GLU A 1 102 ? 11.516 -6.867 -6.02 1 95.38 102 GLU A N 1
ATOM 773 C CA . GLU A 1 102 ? 12.172 -7.43 -7.195 1 95.38 102 GLU A CA 1
ATOM 774 C C . GLU A 1 102 ? 12.953 -8.695 -6.844 1 95.38 102 GLU A C 1
ATOM 776 O O . GLU A 1 102 ? 13.352 -9.453 -7.73 1 95.38 102 GLU A O 1
ATOM 781 N N . ARG A 1 103 ? 13.172 -9.016 -5.578 1 86.88 103 ARG A N 1
ATOM 782 C CA . ARG A 1 103 ? 13.898 -10.203 -5.129 1 86.88 103 ARG A CA 1
ATOM 783 C C . ARG A 1 103 ? 12.938 -11.227 -4.523 1 86.88 103 ARG A C 1
ATOM 785 O O . ARG A 1 103 ? 13.344 -12.352 -4.223 1 86.88 103 ARG A O 1
ATOM 792 N N . LYS A 1 104 ? 11.789 -11.22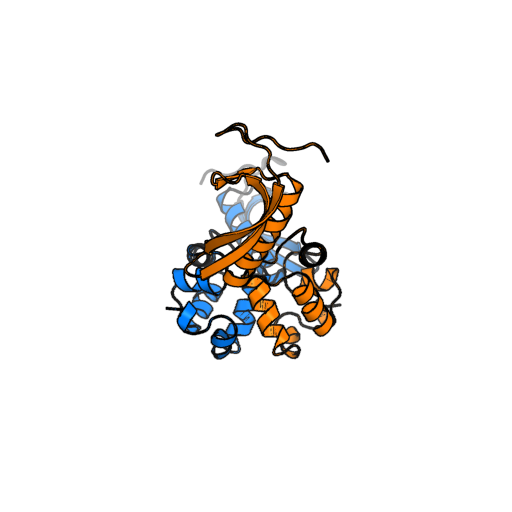7 -4.574 1 68 104 LYS A N 1
ATOM 793 C CA . LYS A 1 104 ? 10.742 -12.133 -4.098 1 68 104 LYS A CA 1
ATOM 794 C C . LYS A 1 104 ? 10.672 -12.133 -2.574 1 68 104 LYS A C 1
ATOM 796 O O . LYS A 1 104 ? 10.055 -13.016 -1.977 1 68 104 LYS A O 1
ATOM 801 N N . ASP A 1 105 ? 11.484 -11.43 -1.938 1 76.75 105 ASP A N 1
ATOM 802 C CA . ASP A 1 105 ? 11.391 -11.375 -0.482 1 76.75 105 ASP A CA 1
ATOM 803 C C . ASP A 1 105 ? 10.227 -10.492 -0.039 1 76.75 105 ASP A C 1
ATOM 805 O O . ASP A 1 105 ? 9.859 -10.492 1.137 1 76.75 105 ASP A O 1
ATOM 809 N N . GLY A 1 106 ? 9.625 -9.938 -1.025 1 86 106 GLY A N 1
ATOM 810 C CA . GLY A 1 106 ? 8.445 -9.109 -0.797 1 86 106 GLY A CA 1
ATOM 811 C C . GLY A 1 106 ? 7.586 -8.945 -2.033 1 86 106 GLY A C 1
ATOM 812 O O . GLY A 1 106 ? 8.062 -9.102 -3.158 1 86 106 GLY A O 1
ATOM 813 N N . LYS A 1 107 ? 6.316 -8.828 -1.746 1 93.19 107 LYS A N 1
ATOM 814 C CA . LYS A 1 107 ? 5.379 -8.609 -2.844 1 93.19 107 LYS A CA 1
ATOM 815 C C . LYS A 1 107 ? 4.773 -7.207 -2.77 1 93.19 107 LYS A C 1
ATOM 817 O O . LYS A 1 107 ? 4.488 -6.703 -1.681 1 93.19 107 LYS A O 1
ATOM 822 N N . PRO A 1 108 ? 4.727 -6.594 -3.971 1 96.88 108 PRO A N 1
ATOM 823 C CA . PRO A 1 108 ? 4.004 -5.32 -3.939 1 96.88 108 PRO A CA 1
ATOM 824 C C . PRO A 1 108 ? 2.541 -5.48 -3.531 1 96.88 108 PRO A C 1
ATOM 826 O O . PRO A 1 108 ? 1.95 -6.543 -3.738 1 96.88 108 PRO A O 1
ATOM 829 N N . SER A 1 109 ? 2.018 -4.484 -2.928 1 96.81 109 SER A N 1
ATOM 830 C CA . SER A 1 109 ? 0.583 -4.477 -2.66 1 96.81 109 SER A CA 1
ATOM 831 C C . SER A 1 109 ? -0.222 -4.445 -3.955 1 96.81 109 SER A C 1
ATOM 833 O O . SER A 1 109 ? 0.322 -4.156 -5.023 1 96.81 109 SER A O 1
ATOM 835 N N . LEU A 1 110 ? -1.461 -4.773 -3.801 1 97.19 110 LEU A N 1
ATOM 836 C CA . LEU A 1 110 ? -2.338 -4.629 -4.961 1 97.19 110 LEU A CA 1
ATOM 837 C C . LEU A 1 110 ? -2.373 -3.18 -5.434 1 97.19 110 LEU A C 1
ATOM 839 O O . LEU A 1 110 ? -2.379 -2.916 -6.641 1 97.19 110 LEU A O 1
ATOM 843 N N . ALA A 1 111 ? -2.365 -2.225 -4.543 1 98.06 111 ALA A N 1
ATOM 844 C CA . ALA A 1 111 ? -2.359 -0.81 -4.906 1 98.06 111 ALA A CA 1
ATOM 845 C C . ALA A 1 111 ? -1.108 -0.456 -5.707 1 98.06 111 ALA A C 1
ATOM 847 O O . ALA A 1 111 ? -1.191 0.225 -6.73 1 98.06 111 ALA A O 1
ATOM 848 N N . MET A 1 112 ? -0.035 -0.906 -5.211 1 98.31 112 MET A N 1
ATOM 849 C CA . MET A 1 112 ? 1.22 -0.668 -5.918 1 98.31 112 MET A CA 1
ATOM 850 C C . MET A 1 112 ? 1.215 -1.356 -7.277 1 98.31 112 MET A C 1
ATOM 852 O O . MET A 1 112 ? 1.64 -0.771 -8.273 1 98.31 112 MET A O 1
ATOM 856 N N . SER A 1 113 ? 0.741 -2.588 -7.312 1 98.31 113 SER A N 1
ATOM 857 C CA . SER A 1 113 ? 0.637 -3.311 -8.578 1 98.31 113 SER A CA 1
ATOM 858 C C . SER A 1 113 ? -0.237 -2.557 -9.57 1 98.31 113 SER A C 1
ATOM 860 O O . SER A 1 113 ? 0.132 -2.408 -10.742 1 98.31 113 SER A O 1
ATOM 862 N N . ASN A 1 114 ? -1.348 -2.035 -9.109 1 98.25 114 ASN A N 1
ATOM 863 C CA . ASN A 1 114 ? -2.25 -1.264 -9.953 1 98.25 114 ASN A CA 1
ATOM 864 C C . ASN A 1 114 ? -1.599 0.029 -10.438 1 98.25 114 ASN A C 1
ATOM 866 O O . ASN A 1 114 ? -1.733 0.398 -11.602 1 98.25 114 ASN A O 1
ATOM 870 N N . LEU A 1 115 ? -0.931 0.675 -9.555 1 98.44 115 LEU A N 1
ATOM 871 C CA . LEU A 1 115 ? -0.217 1.9 -9.898 1 98.44 115 LEU A CA 1
ATOM 872 C C . LEU A 1 115 ? 0.786 1.652 -11.016 1 98.44 115 LEU A C 1
ATOM 874 O O . LEU A 1 115 ? 0.795 2.371 -12.023 1 98.44 115 LEU A O 1
ATOM 878 N N . LEU A 1 116 ? 1.525 0.611 -10.859 1 98.38 116 LEU A N 1
ATOM 879 C CA . LEU A 1 116 ? 2.543 0.262 -11.844 1 98.38 116 LEU A CA 1
ATOM 880 C C . LEU A 1 116 ? 1.903 -0.113 -13.18 1 98.38 116 LEU A C 1
ATOM 882 O O . LEU A 1 116 ? 2.414 0.251 -14.242 1 98.38 116 LEU A O 1
ATOM 886 N N . ARG A 1 117 ? 0.818 -0.79 -13.148 1 97.88 117 ARG A N 1
ATOM 887 C CA . ARG A 1 117 ? 0.119 -1.161 -14.375 1 97.88 117 ARG A CA 1
ATOM 888 C C . ARG A 1 117 ? -0.321 0.076 -15.156 1 97.88 117 ARG A C 1
ATOM 890 O O . ARG A 1 117 ? -0.16 0.141 -16.375 1 97.88 117 ARG A O 1
ATOM 897 N N . LEU A 1 118 ? -0.882 0.998 -14.43 1 97.81 118 LEU A N 1
ATOM 898 C CA . LEU A 1 118 ? -1.32 2.227 -15.086 1 97.81 118 LEU A CA 1
ATOM 899 C C . LEU A 1 118 ? -0.139 2.961 -15.711 1 97.81 118 LEU A C 1
ATOM 901 O O . LEU A 1 118 ? -0.233 3.447 -16.844 1 97.81 118 LEU A O 1
ATOM 905 N N . LEU A 1 119 ? 0.942 3.01 -14.992 1 98 119 LEU A N 1
ATOM 906 C CA . LEU A 1 119 ? 2.107 3.748 -15.469 1 98 119 LEU A CA 1
ATOM 907 C C . LEU A 1 119 ? 2.787 3.008 -16.625 1 98 119 LEU A C 1
ATOM 909 O O . LEU A 1 119 ? 3.383 3.635 -17.5 1 98 119 LEU A O 1
ATOM 913 N N . ASP A 1 120 ? 2.709 1.693 -16.562 1 97.94 120 ASP A N 1
ATOM 914 C CA . ASP A 1 120 ? 3.254 0.904 -17.672 1 97.94 120 ASP A CA 1
ATOM 915 C C . ASP A 1 120 ? 2.557 1.242 -18.984 1 97.94 120 ASP A C 1
ATOM 917 O O . ASP A 1 120 ? 3.205 1.338 -20.031 1 97.94 120 ASP A O 1
ATOM 921 N N . LYS A 1 121 ? 1.312 1.48 -18.891 1 96.75 121 LYS A N 1
ATOM 922 C CA . LYS A 1 121 ? 0.523 1.807 -20.078 1 96.75 121 LYS A CA 1
ATOM 923 C C . LYS A 1 121 ? 0.818 3.223 -20.562 1 96.75 121 LYS A C 1
ATOM 925 O O . LYS A 1 121 ? 0.766 3.498 -21.766 1 96.75 121 LYS A O 1
ATOM 930 N N . ASP A 1 122 ? 1.063 4.09 -19.578 1 96.5 122 ASP A N 1
ATOM 931 C CA . ASP A 1 122 ? 1.397 5.469 -19.922 1 96.5 122 ASP A CA 1
ATOM 932 C C . ASP A 1 122 ? 2.461 6.027 -18.984 1 96.5 122 ASP A C 1
ATOM 934 O O . ASP A 1 122 ? 2.145 6.766 -18.047 1 96.5 122 ASP A O 1
ATOM 938 N N . PRO A 1 123 ? 3.717 5.812 -19.359 1 97.06 123 PRO A N 1
ATOM 939 C CA . PRO A 1 123 ? 4.816 6.211 -18.469 1 97.06 123 PRO A CA 1
ATOM 940 C C . PRO A 1 123 ? 4.906 7.723 -18.281 1 97.06 123 PRO A C 1
ATOM 942 O O . PRO A 1 123 ? 5.434 8.195 -17.266 1 97.06 123 PRO A O 1
ATOM 945 N N . SER A 1 124 ? 4.406 8.516 -19.188 1 95.69 124 SER A N 1
ATOM 946 C CA . SER A 1 124 ? 4.508 9.969 -19.109 1 95.69 124 SER A CA 1
ATOM 947 C C . SER A 1 124 ? 3.717 10.516 -17.922 1 95.69 124 SER A C 1
ATOM 949 O O . SER A 1 124 ? 3.973 11.625 -17.453 1 95.69 124 SER A O 1
ATOM 951 N N . ARG A 1 125 ? 2.844 9.734 -17.344 1 95.88 125 ARG A N 1
ATOM 952 C CA . ARG A 1 125 ? 1.985 10.164 -16.25 1 95.88 125 ARG A CA 1
ATOM 953 C C . ARG A 1 125 ? 2.74 10.148 -14.922 1 95.88 125 ARG A C 1
ATOM 955 O O . ARG A 1 125 ? 2.24 10.641 -13.914 1 95.88 125 ARG A O 1
ATOM 962 N N . LEU A 1 126 ? 3.902 9.594 -14.969 1 96.31 126 LEU A N 1
ATOM 963 C CA . LEU A 1 126 ? 4.762 9.672 -13.789 1 96.31 126 LEU A CA 1
ATOM 964 C C . LEU A 1 126 ? 4.91 11.117 -13.328 1 96.31 126 LEU A C 1
ATOM 966 O O . LEU A 1 126 ? 4.973 11.391 -12.125 1 96.31 126 LEU A O 1
ATOM 970 N N . GLN A 1 127 ? 4.863 12.008 -14.227 1 94.38 127 GLN A N 1
ATOM 971 C CA . GLN A 1 127 ? 5.043 13.43 -13.93 1 94.38 127 GLN A CA 1
ATOM 972 C C . GLN A 1 127 ? 3.873 13.977 -13.117 1 94.38 127 GLN A C 1
ATOM 974 O O . GLN A 1 127 ? 4.004 15 -12.445 1 94.38 127 GLN A O 1
ATOM 979 N N . GLU A 1 128 ? 2.742 13.328 -13.203 1 92.5 128 GLU A N 1
ATOM 980 C CA . GLU A 1 128 ? 1.545 13.773 -12.5 1 92.5 128 GLU A CA 1
ATOM 981 C C . GLU A 1 128 ? 1.657 13.516 -11 1 92.5 128 GLU A C 1
ATOM 983 O O . GLU A 1 128 ? 1.001 14.18 -10.195 1 92.5 128 GLU A O 1
ATOM 988 N N . ILE A 1 129 ? 2.463 12.555 -10.641 1 91.5 129 ILE A N 1
ATOM 989 C CA . ILE A 1 129 ? 2.525 12.203 -9.227 1 91.5 129 ILE A CA 1
ATOM 990 C C . ILE A 1 129 ? 3.918 12.508 -8.672 1 91.5 129 ILE A C 1
ATOM 992 O O . ILE A 1 129 ? 4.117 12.555 -7.461 1 91.5 129 ILE A O 1
ATOM 996 N N . ALA A 1 130 ? 4.848 12.555 -9.492 1 84.75 130 ALA A N 1
ATOM 997 C CA . ALA A 1 130 ? 6.23 12.844 -9.109 1 84.75 130 ALA A CA 1
ATOM 998 C C . ALA A 1 130 ? 6.863 13.844 -10.078 1 84.75 130 ALA A C 1
ATOM 1000 O O . ALA A 1 130 ? 7.621 13.453 -10.969 1 84.75 130 ALA A O 1
ATOM 1001 N N . PRO A 1 131 ? 6.539 15.039 -9.742 1 71.44 131 PRO A N 1
ATOM 1002 C CA . PRO A 1 131 ? 7.203 16.016 -10.602 1 71.44 131 PRO A CA 1
ATOM 1003 C C . PRO A 1 131 ? 8.727 15.969 -10.492 1 71.44 131 PRO A C 1
ATOM 1005 O O . PRO A 1 131 ? 9.258 15.414 -9.531 1 71.44 131 PRO A O 1
ATOM 1008 N N . GLU A 1 132 ? 9.383 16.297 -11.562 1 68.44 132 GLU A N 1
ATOM 1009 C CA . GLU A 1 132 ? 10.828 16.156 -11.742 1 68.44 132 GLU A CA 1
ATOM 1010 C C . GLU A 1 132 ? 11.586 16.531 -10.477 1 68.44 132 GLU A C 1
ATOM 1012 O O . GLU A 1 132 ? 12.594 15.914 -10.141 1 68.44 132 GLU A O 1
ATOM 1017 N N . GLU A 1 133 ? 11.148 17.344 -9.781 1 59.78 133 GLU A N 1
ATOM 1018 C CA . GLU A 1 133 ? 11.844 17.828 -8.594 1 59.78 133 GLU A CA 1
ATOM 1019 C C . GLU A 1 133 ? 11.875 16.766 -7.504 1 59.78 133 GLU A C 1
ATOM 1021 O O . GLU A 1 133 ? 12.805 16.719 -6.695 1 59.78 133 GLU A O 1
ATOM 1026 N N . LYS A 1 134 ? 10.922 15.977 -7.48 1 65.81 134 LYS A N 1
ATOM 1027 C CA . LYS A 1 134 ? 10.797 14.953 -6.445 1 65.81 134 LYS A CA 1
ATOM 1028 C C . LYS A 1 134 ? 11.492 13.656 -6.863 1 65.81 134 LYS A C 1
ATOM 1030 O O . LYS A 1 134 ? 11.641 12.734 -6.059 1 65.81 134 LYS A O 1
ATOM 1035 N N . ARG A 1 135 ? 11.977 13.727 -8.055 1 66.44 135 ARG A N 1
ATOM 1036 C CA . ARG A 1 135 ? 12.617 12.523 -8.562 1 66.44 135 ARG A CA 1
ATOM 1037 C C . ARG A 1 135 ? 14.141 12.625 -8.484 1 66.44 135 ARG A C 1
ATOM 1039 O O . ARG A 1 135 ? 14.844 11.641 -8.672 1 66.44 135 ARG A O 1
ATOM 1046 N N . ALA A 1 136 ? 14.531 13.984 -8.336 1 62.16 136 ALA A N 1
ATOM 1047 C CA . ALA A 1 136 ? 15.977 14.227 -8.281 1 62.16 136 ALA A CA 1
ATOM 1048 C C . ALA A 1 136 ? 16.547 13.805 -6.934 1 62.16 136 ALA A C 1
ATOM 1050 O O . ALA A 1 136 ? 15.922 13.992 -5.895 1 62.16 136 ALA A O 1
ATOM 1051 N N . MET B 1 1 ? -11.555 29.172 35.875 1 45.28 1 MET B N 1
ATOM 1052 C CA . MET B 1 1 ? -10.516 28.734 34.938 1 45.28 1 MET B CA 1
ATOM 1053 C C . MET B 1 1 ? -9.203 28.5 35.656 1 45.28 1 MET B C 1
ATOM 1055 O O . MET B 1 1 ? -8.727 29.359 36.406 1 45.28 1 MET B O 1
ATOM 1059 N N . THR B 1 2 ? -8.992 27.344 36.094 1 55.62 2 THR B N 1
ATOM 1060 C CA . THR B 1 2 ? -7.91 27.109 37.031 1 55.62 2 THR B CA 1
ATOM 1061 C C . THR B 1 2 ? -6.613 27.734 36.531 1 55.62 2 THR B C 1
ATOM 1063 O O . THR B 1 2 ? -6.176 27.484 35.438 1 55.62 2 THR B O 1
ATOM 1066 N N . MET B 1 3 ? -6.234 28.859 37.094 1 67 3 MET B N 1
ATOM 1067 C CA . MET B 1 3 ? -5.094 29.703 36.75 1 67 3 MET B CA 1
ATOM 1068 C C . MET B 1 3 ? -3.789 28.922 36.812 1 67 3 MET B C 1
ATOM 1070 O O . MET B 1 3 ? -3.52 28.234 37.812 1 67 3 MET B O 1
ATOM 1074 N N . ALA B 1 4 ? -3.227 28.641 35.562 1 85.12 4 ALA B N 1
ATOM 1075 C CA . ALA B 1 4 ? -1.951 27.922 35.531 1 85.12 4 ALA B CA 1
ATOM 1076 C C . ALA B 1 4 ? -0.813 28.828 36 1 85.12 4 ALA B C 1
ATOM 1078 O O . ALA B 1 4 ? -0.832 30.031 35.781 1 85.12 4 ALA B O 1
ATOM 1079 N N . THR B 1 5 ? -0.01 28.422 37.031 1 92.12 5 THR B N 1
ATOM 1080 C CA . THR B 1 5 ? 1.192 29.094 37.5 1 92.12 5 THR B CA 1
ATOM 1081 C C . THR B 1 5 ? 2.43 28.562 36.781 1 92.12 5 THR B C 1
ATOM 1083 O O . THR B 1 5 ? 2.545 27.359 36.531 1 92.12 5 THR B O 1
ATOM 1086 N N . CYS B 1 6 ? 3.289 29.562 36.469 1 95.62 6 CYS B N 1
ATOM 1087 C CA . CYS B 1 6 ? 4.52 29.219 35.75 1 95.62 6 CYS B CA 1
ATOM 1088 C C . CYS B 1 6 ? 5.477 28.453 36.656 1 95.62 6 CYS B C 1
ATOM 1090 O O . CYS B 1 6 ? 5.758 28.891 37.781 1 95.62 6 CYS B O 1
ATOM 1092 N N . HIS B 1 7 ? 6.035 27.328 36.219 1 91.75 7 HIS B N 1
ATOM 1093 C CA . HIS B 1 7 ? 6.934 26.516 37.062 1 91.75 7 HIS B CA 1
ATOM 1094 C C . HIS B 1 7 ? 8.312 27.156 37.156 1 91.75 7 HIS B C 1
ATOM 1096 O O . HIS B 1 7 ? 9.07 26.859 38.062 1 91.75 7 HIS B O 1
ATOM 1102 N N . GLU B 1 8 ? 8.68 27.953 36.156 1 91.81 8 GLU B N 1
ATOM 1103 C CA . GLU B 1 8 ? 9.992 28.578 36.125 1 91.81 8 GLU B CA 1
ATOM 1104 C C . GLU B 1 8 ? 10.055 29.812 37.031 1 91.81 8 GLU B C 1
ATOM 1106 O O . GLU B 1 8 ? 10.984 29.969 37.812 1 91.81 8 GLU B O 1
ATOM 1111 N N . CYS B 1 9 ? 9.094 30.797 36.938 1 96.12 9 CYS B N 1
ATOM 1112 C CA . CYS B 1 9 ? 9.219 32.062 37.656 1 96.12 9 CYS B CA 1
ATOM 1113 C C . CYS B 1 9 ? 8.102 32.25 38.656 1 96.12 9 CYS B C 1
ATOM 1115 O O . CYS B 1 9 ? 8.102 33.188 39.438 1 96.12 9 CYS B O 1
ATOM 1117 N N . GLY B 1 10 ? 7.094 31.406 38.688 1 93.94 10 GLY B N 1
ATOM 1118 C CA . GLY B 1 10 ? 6.035 31.453 39.688 1 93.94 10 GLY B CA 1
ATOM 1119 C C . GLY B 1 10 ? 4.926 32.438 39.344 1 93.94 10 GLY B C 1
ATOM 1120 O O . GLY B 1 10 ? 3.918 32.5 40.031 1 93.94 10 GLY B O 1
ATOM 1121 N N . ALA B 1 11 ? 4.98 33.219 38.219 1 95.31 11 ALA B N 1
ATOM 1122 C CA . ALA B 1 11 ? 3.977 34.188 37.844 1 95.31 11 ALA B CA 1
ATOM 1123 C C . ALA B 1 11 ? 2.736 33.531 37.25 1 95.31 11 ALA B C 1
ATOM 1125 O O . ALA B 1 11 ? 2.779 32.344 36.906 1 95.31 11 ALA B O 1
ATOM 1126 N N . GLU B 1 12 ? 1.565 34.312 37.312 1 95.12 12 GLU B N 1
ATOM 1127 C CA . GLU B 1 12 ? 0.337 33.812 36.656 1 95.12 12 GLU B CA 1
ATOM 1128 C C . GLU B 1 12 ? 0.489 33.75 35.156 1 95.12 12 GLU B C 1
ATOM 1130 O O . GLU B 1 12 ? 1.062 34.656 34.531 1 95.12 12 GLU B O 1
ATOM 1135 N N . MET B 1 13 ? -0.079 32.625 34.656 1 96.56 13 MET B N 1
ATOM 1136 C CA . MET B 1 13 ? -0.042 32.438 33.219 1 96.56 13 MET B CA 1
ATOM 1137 C C . MET B 1 13 ? -1.372 32.844 32.594 1 96.56 13 MET B C 1
ATOM 1139 O O . MET B 1 13 ? -2.404 32.875 33.25 1 96.56 13 MET B O 1
ATOM 1143 N N . VAL B 1 14 ? -1.382 33.219 31.25 1 96.88 14 VAL B N 1
ATOM 1144 C CA . VAL B 1 14 ? -2.586 33.625 30.531 1 96.88 14 VAL B CA 1
ATOM 1145 C C . VAL B 1 14 ? -2.803 32.688 29.328 1 96.88 14 VAL B C 1
ATOM 1147 O O . VAL B 1 14 ? -1.843 32.156 28.766 1 96.88 14 VAL B O 1
ATOM 1150 N N . ARG B 1 15 ? -4.16 32.406 29.078 1 97.25 15 ARG B N 1
ATOM 1151 C CA . ARG B 1 15 ? -4.465 31.734 27.828 1 97.25 15 ARG B CA 1
ATOM 1152 C C . ARG B 1 15 ? -4.074 32.594 26.625 1 97.25 15 ARG B C 1
ATOM 1154 O O . ARG B 1 15 ? -4.379 33.781 26.578 1 97.25 15 ARG B O 1
ATOM 1161 N N . ASP B 1 16 ? -3.312 31.969 25.703 1 96.94 16 ASP B N 1
ATOM 1162 C CA . ASP B 1 16 ? -2.877 32.688 24.5 1 96.94 16 ASP B CA 1
ATOM 1163 C C . ASP B 1 16 ? -2.637 31.703 23.344 1 96.94 16 ASP B C 1
ATOM 1165 O O . ASP B 1 16 ? -2.826 30.5 23.5 1 96.94 16 ASP B O 1
ATOM 1169 N N . ILE B 1 17 ? -2.449 32.25 22.141 1 97.81 17 ILE B N 1
ATOM 1170 C CA . ILE B 1 17 ? -2.061 31.531 20.938 1 97.81 17 ILE B CA 1
ATOM 1171 C C . ILE B 1 17 ? -0.748 32.094 20.406 1 97.81 17 ILE B C 1
ATOM 1173 O O . ILE B 1 17 ? -0.624 33.312 20.188 1 97.81 17 ILE B O 1
ATOM 1177 N N . ARG B 1 18 ? 0.279 31.266 20.25 1 97.31 18 ARG B N 1
ATOM 1178 C CA . ARG B 1 18 ? 1.586 31.719 19.781 1 97.31 18 ARG B CA 1
ATOM 1179 C C . ARG B 1 18 ? 2.08 30.891 18.609 1 97.31 18 ARG B C 1
ATOM 1181 O O . ARG B 1 18 ? 1.793 29.688 18.531 1 97.31 18 ARG B O 1
ATOM 1188 N N . PRO B 1 19 ? 2.889 31.516 17.797 1 97.25 19 PRO B N 1
ATOM 1189 C CA . PRO B 1 19 ? 3.395 30.781 16.641 1 97.25 19 PRO B CA 1
ATOM 1190 C C . PRO B 1 19 ? 4.543 29.844 17 1 97.25 19 PRO B C 1
ATOM 1192 O O . PRO B 1 19 ? 5.441 30.219 17.75 1 97.25 19 PRO B O 1
ATOM 1195 N N . MET B 1 20 ? 4.434 28.656 16.578 1 96.06 20 MET B N 1
ATOM 1196 C CA . MET B 1 20 ? 5.488 27.641 16.672 1 96.06 20 MET B CA 1
ATOM 1197 C C . MET B 1 20 ? 5.844 27.109 15.289 1 96.06 20 MET B C 1
ATOM 1199 O O . MET B 1 20 ? 4.961 26.734 14.516 1 96.06 20 MET B O 1
ATOM 1203 N N . GLU B 1 21 ? 7.121 27.078 14.977 1 97.12 21 GLU B N 1
ATOM 1204 C CA . GLU B 1 21 ? 7.555 26.625 13.656 1 97.12 21 GLU B CA 1
ATOM 1205 C C . GLU B 1 21 ? 8 25.156 13.695 1 97.12 21 GLU B C 1
ATOM 1207 O O . GLU B 1 21 ? 8.742 24.766 14.594 1 97.12 21 GLU B O 1
ATOM 1212 N N . PHE B 1 22 ? 7.566 24.438 12.734 1 96.81 22 PHE B N 1
ATOM 1213 C CA . PHE B 1 22 ? 7.973 23.047 12.523 1 96.81 22 PHE B CA 1
ATOM 1214 C C . PHE B 1 22 ? 8.57 22.859 11.133 1 96.81 22 PHE B C 1
ATOM 1216 O O . PHE B 1 22 ? 8.164 23.531 10.188 1 96.81 22 PHE B O 1
ATOM 1223 N N . THR B 1 23 ? 9.547 22.016 11.031 1 97.62 23 THR B N 1
ATOM 1224 C CA . THR B 1 23 ? 10.133 21.672 9.742 1 97.62 23 THR B CA 1
ATOM 1225 C C . THR B 1 23 ? 10.062 20.156 9.5 1 97.62 23 THR B C 1
ATOM 1227 O O . THR B 1 23 ? 10.266 19.375 10.422 1 97.62 23 THR B O 1
ATOM 1230 N N . TYR B 1 24 ? 9.805 19.891 8.266 1 97.19 24 TYR B N 1
ATOM 1231 C CA . TYR B 1 24 ? 9.719 18.484 7.844 1 97.19 24 TYR B CA 1
ATOM 1232 C C . TYR B 1 24 ? 10.156 18.328 6.391 1 97.19 24 TYR B C 1
ATOM 1234 O O . TYR B 1 24 ? 9.539 18.906 5.488 1 97.19 24 TYR B O 1
ATOM 1242 N N . LYS B 1 25 ? 11.18 17.609 6.23 1 94.25 25 LYS B N 1
ATOM 1243 C CA . LYS B 1 25 ? 11.719 17.312 4.902 1 94.25 25 LYS B CA 1
ATOM 1244 C C . LYS B 1 25 ? 11.891 18.594 4.094 1 94.25 25 LYS B C 1
ATOM 1246 O O . LYS B 1 25 ? 11.484 18.672 2.932 1 94.25 25 LYS B O 1
ATOM 1251 N N . GLY B 1 26 ? 12.43 19.547 4.664 1 95.38 26 GLY B N 1
ATOM 1252 C CA . GLY B 1 26 ? 12.812 20.781 3.99 1 95.38 26 GLY B CA 1
ATOM 1253 C C . GLY B 1 26 ? 11.672 21.781 3.889 1 95.38 26 GLY B C 1
ATOM 1254 O O . GLY B 1 26 ? 11.852 22.875 3.371 1 95.38 26 GLY B O 1
ATOM 1255 N N . HIS B 1 27 ? 10.508 21.375 4.375 1 97.19 27 HIS B N 1
ATOM 1256 C CA . HIS B 1 27 ? 9.359 22.281 4.398 1 97.19 27 HIS B CA 1
ATOM 1257 C C . HIS B 1 27 ? 9.078 22.781 5.812 1 97.19 27 HIS B C 1
ATOM 1259 O O . HIS B 1 27 ? 9.336 22.062 6.785 1 97.19 27 HIS B O 1
ATOM 1265 N N . THR B 1 28 ? 8.516 24 5.805 1 98 28 THR B N 1
ATOM 1266 C CA . THR B 1 28 ? 8.273 24.594 7.117 1 98 28 THR B CA 1
ATOM 1267 C C . THR B 1 28 ? 6.797 24.922 7.301 1 98 28 THR B C 1
ATOM 1269 O O . THR B 1 28 ? 6.145 25.406 6.375 1 98 28 THR B O 1
ATOM 1272 N N . LEU B 1 29 ? 6.297 24.719 8.508 1 97.5 29 LEU B N 1
ATOM 1273 C CA . LEU B 1 29 ? 4.938 25.047 8.914 1 97.5 29 LEU B CA 1
ATOM 1274 C C . LEU B 1 29 ? 4.938 25.875 10.195 1 97.5 29 LEU B C 1
ATOM 1276 O O . LEU B 1 29 ? 5.676 25.562 11.133 1 97.5 29 LEU B O 1
ATOM 1280 N N . THR B 1 30 ? 4.188 26.953 10.164 1 98.06 30 THR B N 1
ATOM 1281 C CA . THR B 1 30 ? 3.947 27.703 11.391 1 98.06 30 THR B CA 1
ATOM 1282 C C . THR B 1 30 ? 2.574 27.375 11.969 1 98.06 30 THR B C 1
ATOM 1284 O O . THR B 1 30 ? 1.551 27.609 11.32 1 98.06 30 THR B O 1
ATOM 1287 N N . VAL B 1 31 ? 2.588 26.828 13.18 1 97.88 31 VAL B N 1
ATOM 1288 C CA . VAL B 1 31 ? 1.333 26.484 13.844 1 97.88 31 VAL B CA 1
ATOM 1289 C C . VAL B 1 31 ? 1.035 27.516 14.938 1 97.88 31 VAL B C 1
ATOM 1291 O O . VAL B 1 31 ? 1.933 27.906 15.68 1 97.88 31 VAL B O 1
ATOM 1294 N N . GLN B 1 32 ? -0.304 27.969 14.922 1 97.81 32 GLN B N 1
ATOM 1295 C CA . GLN B 1 32 ? -0.739 28.828 16.016 1 97.81 32 GLN B CA 1
ATOM 1296 C C . GLN B 1 32 ? -1.147 28 17.234 1 97.81 32 GLN B C 1
ATOM 1298 O O . GLN B 1 32 ? -2.291 27.547 17.328 1 97.81 32 GLN B O 1
ATOM 1303 N N . GLN B 1 33 ? -0.268 27.781 18.125 1 97.5 33 GLN B N 1
ATOM 1304 C CA . GLN B 1 33 ? -0.409 26.828 19.234 1 97.5 33 GLN B CA 1
ATOM 1305 C C . GLN B 1 33 ? -1.092 27.469 20.438 1 97.5 33 GLN B C 1
ATOM 1307 O O . GLN B 1 33 ? -0.565 28.406 21.016 1 97.5 33 GLN B O 1
ATOM 1312 N N . PRO B 1 34 ? -2.256 26.953 20.734 1 98.12 34 PRO B N 1
ATOM 1313 C CA . PRO B 1 34 ? -2.867 27.422 21.984 1 98.12 34 PRO B CA 1
ATOM 1314 C C . PRO B 1 34 ? -2.17 26.875 23.234 1 98.12 34 PRO B C 1
ATOM 1316 O O . PRO B 1 34 ? -1.59 25.781 23.188 1 98.12 34 PRO B O 1
ATOM 1319 N N . GLY B 1 35 ? -2.18 27.625 24.219 1 97.31 35 GLY B N 1
ATOM 1320 C CA . GLY B 1 35 ? -1.613 27.172 25.484 1 97.31 35 GLY B CA 1
ATOM 1321 C C . GLY B 1 35 ? -1.669 28.234 26.562 1 97.31 35 GLY B C 1
ATOM 1322 O O . GLY B 1 35 ? -2.307 29.281 26.391 1 97.31 35 GLY B O 1
ATOM 1323 N N . TRP B 1 36 ? -1.149 27.797 27.75 1 97.19 36 TRP B N 1
ATOM 1324 C CA . TRP B 1 36 ? -0.856 28.734 28.828 1 97.19 36 TRP B CA 1
ATOM 1325 C C . TRP B 1 36 ? 0.561 29.281 28.688 1 97.19 36 TRP B C 1
ATOM 1327 O O . TRP B 1 36 ? 1.519 28.531 28.547 1 97.19 36 TRP B O 1
ATOM 1337 N N . TYR B 1 37 ? 0.548 30.609 28.688 1 97.38 37 TYR B N 1
ATOM 1338 C CA . TYR B 1 37 ? 1.857 31.219 28.484 1 97.38 37 TYR B CA 1
ATOM 1339 C C . TYR B 1 37 ? 2.158 32.25 29.578 1 97.38 37 TYR B C 1
ATOM 1341 O O . TYR B 1 37 ? 1.268 32.969 30.016 1 97.38 37 TYR B O 1
ATOM 1349 N N . CYS B 1 38 ? 3.393 32.25 29.953 1 96.88 38 CYS B N 1
ATOM 1350 C CA . CYS B 1 38 ? 3.898 33.188 30.953 1 96.88 38 CYS B CA 1
ATOM 1351 C C . CYS B 1 38 ? 4.664 34.312 30.281 1 96.88 38 CYS B C 1
ATOM 1353 O O . CYS B 1 38 ? 5.219 34.156 29.188 1 96.88 38 CYS B O 1
ATOM 1355 N N . ALA B 1 39 ? 4.781 35.469 30.875 1 95.06 39 ALA B N 1
ATOM 1356 C CA . ALA B 1 39 ? 5.551 36.594 30.375 1 95.06 39 ALA B CA 1
ATOM 1357 C C . ALA B 1 39 ? 7.039 36.25 30.297 1 95.06 39 ALA B C 1
ATOM 1359 O O . ALA B 1 39 ? 7.777 36.875 29.531 1 95.06 39 ALA B O 1
ATOM 1360 N N . CYS B 1 40 ? 7.477 35.25 31.016 1 96.5 40 CYS B N 1
ATOM 1361 C CA . CYS B 1 40 ? 8.898 34.906 31.062 1 96.5 40 CYS B CA 1
ATOM 1362 C C . CYS B 1 40 ? 9.289 34.062 29.859 1 96.5 40 CYS B C 1
ATOM 1364 O O . CYS B 1 40 ? 10.477 33.781 29.656 1 96.5 40 CYS B O 1
ATOM 1366 N N . GLY B 1 41 ? 8.352 33.531 29.188 1 94.06 41 GLY B N 1
ATOM 1367 C CA . GLY B 1 41 ? 8.641 32.812 27.953 1 94.06 41 GLY B CA 1
ATOM 1368 C C . GLY B 1 41 ? 8.234 31.344 28.031 1 94.06 41 GLY B C 1
ATOM 1369 O O . GLY B 1 41 ? 8.18 30.672 27 1 94.06 41 GLY B O 1
ATOM 1370 N N . GLU B 1 42 ? 7.836 30.922 29.234 1 94.69 42 GLU B N 1
ATOM 1371 C CA . GLU B 1 42 ? 7.48 29.516 29.375 1 94.69 42 GLU B CA 1
ATOM 1372 C C . GLU B 1 42 ? 6.043 29.25 28.922 1 94.69 42 GLU B C 1
ATOM 1374 O O . GLU B 1 42 ? 5.188 30.141 29.016 1 94.69 42 GLU B O 1
ATOM 1379 N N . GLY B 1 43 ? 5.852 28.062 28.391 1 95.12 43 GLY B N 1
ATOM 1380 C CA . GLY B 1 43 ? 4.52 27.625 28 1 95.12 43 GLY B CA 1
ATOM 1381 C C . GLY B 1 43 ? 4.152 26.266 28.562 1 95.12 43 GLY B C 1
ATOM 1382 O O . GLY B 1 43 ? 5.016 25.391 28.719 1 95.12 43 GLY B O 1
ATOM 1383 N N . VAL B 1 44 ? 2.932 26.125 28.969 1 96.06 44 VAL B N 1
ATOM 1384 C CA . VAL B 1 44 ? 2.365 24.844 29.391 1 96.06 44 VAL B CA 1
ATOM 1385 C C . VAL B 1 44 ? 1.17 24.5 28.5 1 96.06 44 VAL B C 1
ATOM 1387 O O . VAL B 1 44 ? 0.244 25.297 28.359 1 96.06 44 VAL B O 1
ATOM 1390 N N . LEU B 1 45 ? 1.229 23.297 27.953 1 95.56 45 LEU B N 1
ATOM 1391 C CA . LEU B 1 45 ? 0.179 22.859 27.031 1 95.56 45 LEU B CA 1
ATOM 1392 C C . LEU B 1 45 ? -0.708 21.797 27.688 1 95.56 45 LEU B C 1
ATOM 1394 O O . LEU B 1 45 ? -0.206 20.844 28.266 1 95.56 45 LEU B O 1
ATOM 1398 N N . THR B 1 46 ? -2.066 22.094 27.609 1 95.88 46 THR B N 1
ATOM 1399 C CA . THR B 1 46 ? -3 21.031 27.984 1 95.88 46 THR B CA 1
ATOM 1400 C C . THR B 1 46 ? -3.047 19.953 26.906 1 95.88 46 THR B C 1
ATOM 1402 O O . THR B 1 46 ? -2.566 20.172 25.781 1 95.88 46 THR B O 1
ATOM 1405 N N . PRO B 1 47 ? -3.611 18.781 27.281 1 97 47 PRO B N 1
ATOM 1406 C CA . PRO B 1 47 ? -3.811 17.766 26.25 1 97 47 PRO B CA 1
ATOM 1407 C C . PRO B 1 47 ? -4.617 18.281 25.062 1 97 47 PRO B C 1
ATOM 1409 O O . PRO B 1 47 ? -4.32 17.938 23.906 1 97 47 PRO B O 1
ATOM 1412 N N . GLU B 1 48 ? -5.566 19.062 25.297 1 96.88 48 GLU B N 1
ATOM 1413 C CA . GLU B 1 48 ? -6.375 19.641 24.219 1 96.88 48 GLU B CA 1
ATOM 1414 C C . GLU B 1 48 ? -5.551 20.594 23.359 1 96.88 48 GLU B C 1
ATOM 1416 O O . GLU B 1 48 ? -5.68 20.609 22.141 1 96.88 48 GLU B O 1
ATOM 1421 N N . ASP B 1 49 ? -4.723 21.406 24 1 96.62 49 ASP B N 1
ATOM 1422 C CA . ASP B 1 49 ? -3.836 22.312 23.281 1 96.62 49 ASP B CA 1
ATOM 1423 C C . ASP B 1 49 ? -2.904 21.547 22.344 1 96.62 49 ASP B C 1
ATOM 1425 O O . ASP B 1 49 ? -2.762 21.891 21.172 1 96.62 49 ASP B O 1
ATOM 1429 N N . SER B 1 50 ? -2.367 20.453 22.922 1 96.88 50 SER B N 1
ATOM 1430 C CA . SER B 1 50 ? -1.411 19.641 22.188 1 96.88 50 SER B CA 1
ATOM 1431 C C . SER B 1 50 ? -2.076 18.938 21 1 96.88 50 SER B C 1
ATOM 1433 O O . SER B 1 50 ? -1.476 18.812 19.938 1 96.88 50 SER B O 1
ATOM 1435 N N . ALA B 1 51 ? -3.256 18.547 21.188 1 96.62 51 ALA B N 1
ATOM 1436 C CA . ALA B 1 51 ? -3.982 17.828 20.141 1 96.62 51 ALA B CA 1
ATOM 1437 C C . ALA B 1 51 ? -4.191 18.703 18.906 1 96.62 51 ALA B C 1
ATOM 1439 O O . ALA B 1 51 ? -4.09 18.219 17.781 1 96.62 51 ALA B O 1
ATOM 1440 N N . VAL B 1 52 ? -4.504 19.953 19.109 1 94.81 52 VAL B N 1
ATOM 1441 C CA . VAL B 1 52 ? -4.73 20.875 18 1 94.81 52 VAL B CA 1
ATOM 1442 C C . VAL B 1 52 ? -3.447 21.031 17.188 1 94.81 52 VAL B C 1
ATOM 1444 O O . VAL B 1 52 ? -3.467 20.922 15.961 1 94.81 52 VAL B O 1
ATOM 1447 N N . THR B 1 53 ? -2.402 21.188 17.828 1 96 53 THR B 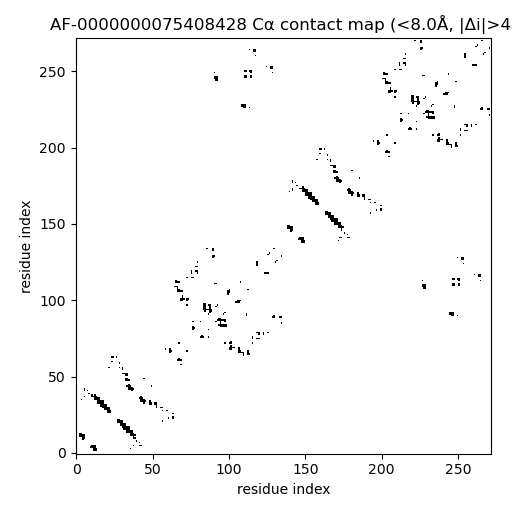N 1
ATOM 1448 C CA . THR B 1 53 ? -1.105 21.375 17.172 1 96 53 THR B CA 1
ATOM 1449 C C . THR B 1 53 ? -0.669 20.094 16.469 1 96 53 THR B C 1
ATOM 1451 O O . THR B 1 53 ? -0.177 20.156 15.336 1 96 53 THR B O 1
ATOM 1454 N N . GLN B 1 54 ? -0.906 19.047 17.156 1 96.19 54 GLN B N 1
ATOM 1455 C CA . GLN B 1 54 ? -0.515 17.766 16.594 1 96.19 54 GLN B CA 1
ATOM 1456 C C . GLN B 1 54 ? -1.281 17.469 15.297 1 96.19 54 GLN B C 1
ATOM 1458 O O . GLN B 1 54 ? -0.7 17 14.32 1 96.19 54 GLN B O 1
ATOM 1463 N N . ALA B 1 55 ? -2.52 17.719 15.312 1 93.69 55 ALA B N 1
ATOM 1464 C CA . ALA B 1 55 ? -3.363 17.469 14.148 1 93.69 55 ALA B CA 1
ATOM 1465 C C . ALA B 1 55 ? -2.895 18.281 12.945 1 93.69 55 ALA B C 1
ATOM 1467 O O . ALA B 1 55 ? -2.805 17.75 11.828 1 93.69 55 ALA B O 1
ATOM 1468 N N . GLU B 1 56 ? -2.596 19.469 13.219 1 95.75 56 GLU B N 1
ATOM 1469 C CA . GLU B 1 56 ? -2.113 20.328 12.141 1 95.75 56 GLU B CA 1
ATOM 1470 C C . GLU B 1 56 ? -0.759 19.859 11.617 1 95.75 56 GLU B C 1
ATOM 1472 O O . GLU B 1 56 ? -0.505 19.891 10.414 1 95.75 56 GLU B O 1
ATOM 1477 N N . TYR B 1 57 ? -0.019 19.422 12.516 1 96.38 57 TYR B N 1
ATOM 1478 C CA . TYR B 1 57 ? 1.311 18.953 12.148 1 96.38 57 TYR B CA 1
ATOM 1479 C C . TYR B 1 57 ? 1.227 17.672 11.344 1 96.38 57 TYR B C 1
ATOM 1481 O O . TYR B 1 57 ? 1.928 17.5 10.336 1 96.38 57 TYR B O 1
ATOM 1489 N N . VAL B 1 58 ? 0.38 16.828 11.742 1 94.75 58 VAL B N 1
ATOM 1490 C CA . VAL B 1 58 ? 0.201 15.555 11.055 1 94.75 58 VAL B CA 1
ATOM 1491 C C . VAL B 1 58 ? -0.34 15.805 9.648 1 94.75 58 VAL B C 1
ATOM 1493 O O . VAL B 1 58 ? 0.147 15.219 8.68 1 94.75 58 VAL B O 1
ATOM 1496 N N . ALA B 1 59 ? -1.277 16.688 9.547 1 93.81 59 ALA B N 1
ATOM 1497 C CA . ALA B 1 59 ? -1.822 17.016 8.234 1 93.81 59 ALA B CA 1
ATOM 1498 C C . ALA B 1 59 ? -0.745 17.609 7.328 1 93.81 59 ALA B C 1
ATOM 1500 O O . ALA B 1 59 ? -0.698 17.312 6.133 1 93.81 59 ALA B O 1
ATOM 1501 N N . PHE B 1 60 ? 0.075 18.391 7.891 1 96.38 60 PHE B N 1
ATOM 1502 C CA . PHE B 1 60 ? 1.186 19.016 7.172 1 96.38 60 PHE B CA 1
ATOM 1503 C C . PHE B 1 60 ? 2.168 17.953 6.688 1 96.38 60 PHE B C 1
ATOM 1505 O O . PHE B 1 60 ? 2.549 17.938 5.516 1 96.38 60 PHE B O 1
ATOM 1512 N N . ARG B 1 61 ? 2.479 17.062 7.531 1 96.25 61 ARG B N 1
ATOM 1513 C CA . ARG B 1 61 ? 3.396 15.984 7.16 1 96.25 61 ARG B CA 1
ATOM 1514 C C . ARG B 1 61 ? 2.811 15.117 6.047 1 96.25 61 ARG B C 1
ATOM 1516 O O . ARG B 1 61 ? 3.516 14.75 5.105 1 96.25 61 ARG B O 1
ATOM 1523 N N . ASP B 1 62 ? 1.572 14.797 6.16 1 95.06 62 ASP B N 1
ATOM 1524 C CA . ASP B 1 62 ? 0.886 13.992 5.152 1 95.06 62 ASP B CA 1
ATOM 1525 C C . ASP B 1 62 ? 0.902 14.695 3.793 1 95.06 62 ASP B C 1
ATOM 1527 O O . ASP B 1 62 ? 1.118 14.055 2.762 1 95.06 62 ASP B O 1
ATOM 1531 N N . GLN B 1 63 ? 0.693 15.922 3.844 1 95.19 63 GLN B N 1
ATOM 1532 C CA . GLN B 1 63 ? 0.723 16.703 2.613 1 95.19 63 GLN B CA 1
ATOM 1533 C C . GLN B 1 63 ? 2.105 16.656 1.967 1 95.19 63 GLN B C 1
ATOM 1535 O O . GLN B 1 63 ? 2.225 16.438 0.759 1 95.19 63 GLN B O 1
ATOM 1540 N N . VAL B 1 64 ? 3.059 16.812 2.771 1 95.38 64 VAL B N 1
ATOM 1541 C CA . VAL B 1 64 ? 4.434 16.797 2.277 1 95.38 64 VAL B CA 1
ATOM 1542 C C . VAL B 1 64 ? 4.766 15.406 1.73 1 95.38 64 VAL B C 1
ATOM 1544 O O . VAL B 1 64 ? 5.438 15.281 0.703 1 95.38 64 VAL B O 1
ATOM 1547 N N . ASP B 1 65 ? 4.211 14.398 2.336 1 94.94 65 ASP B N 1
ATOM 1548 C CA . ASP B 1 65 ? 4.508 13.016 1.967 1 94.94 65 ASP B CA 1
ATOM 1549 C C . ASP B 1 65 ? 3.631 12.555 0.805 1 94.94 65 ASP B C 1
ATOM 1551 O O . ASP B 1 65 ? 3.799 11.445 0.293 1 94.94 65 ASP B O 1
ATOM 1555 N N . GLY B 1 66 ? 2.705 13.305 0.448 1 95.25 66 GLY B N 1
ATOM 1556 C CA . GLY B 1 66 ? 1.847 12.984 -0.682 1 95.25 66 GLY B CA 1
ATOM 1557 C C . GLY B 1 66 ? 0.688 12.078 -0.314 1 95.25 66 GLY B C 1
ATOM 1558 O O . GLY B 1 66 ? 0.145 11.375 -1.17 1 95.25 66 GLY B O 1
ATOM 1559 N N . ILE B 1 67 ? 0.375 12.094 0.897 1 96.5 67 ILE B N 1
ATOM 1560 C CA . ILE B 1 67 ? -0.727 11.266 1.372 1 96.5 67 ILE B CA 1
ATOM 1561 C C . ILE B 1 67 ? -2.043 12.031 1.24 1 96.5 67 ILE B C 1
ATOM 1563 O O . ILE B 1 67 ? -2.152 13.172 1.696 1 96.5 67 ILE B O 1
ATOM 1567 N N . LEU B 1 68 ? -3.035 11.391 0.651 1 96.12 68 LEU B N 1
ATOM 1568 C CA . LEU B 1 68 ? -4.316 12.055 0.432 1 96.12 68 LEU B CA 1
ATOM 1569 C C . LEU B 1 68 ? -5.113 12.133 1.729 1 96.12 68 LEU B C 1
ATOM 1571 O O . LEU B 1 68 ? -5.164 11.172 2.494 1 96.12 68 LEU B O 1
ATOM 1575 N N . PRO B 1 69 ? -5.699 13.242 1.994 1 94.62 69 PRO B N 1
ATOM 1576 C CA . PRO B 1 69 ? -6.59 13.336 3.152 1 94.62 69 PRO B CA 1
ATOM 1577 C C . PRO B 1 69 ? -7.914 12.602 2.938 1 94.62 69 PRO B C 1
ATOM 1579 O O . PRO B 1 69 ? -8.297 12.336 1.795 1 94.62 69 PRO B O 1
ATOM 1582 N N . PRO B 1 70 ? -8.594 12.352 4.008 1 95.75 70 PRO B N 1
ATOM 1583 C CA . PRO B 1 70 ? -9.82 11.555 3.951 1 95.75 70 PRO B CA 1
ATOM 1584 C C . PRO B 1 70 ? -10.852 12.125 2.973 1 95.75 70 PRO B C 1
ATOM 1586 O O . PRO B 1 70 ? -11.445 11.383 2.193 1 95.75 70 PRO B O 1
ATOM 1589 N N . ALA B 1 71 ? -11.016 13.391 2.967 1 95.38 71 ALA B N 1
ATOM 1590 C CA . ALA B 1 71 ? -12.023 14.016 2.111 1 95.38 71 ALA B CA 1
ATOM 1591 C C . ALA B 1 71 ? -11.703 13.781 0.637 1 95.38 71 ALA B C 1
ATOM 1593 O O . ALA B 1 71 ? -12.609 13.555 -0.17 1 95.38 71 ALA B O 1
ATOM 1594 N N . GLU B 1 72 ? -10.492 13.805 0.296 1 96.75 72 GLU B N 1
ATOM 1595 C CA . GLU B 1 72 ? -10.086 13.594 -1.091 1 96.75 72 GLU B CA 1
ATOM 1596 C C . GLU B 1 72 ? -10.234 12.133 -1.492 1 96.75 72 GLU B C 1
ATOM 1598 O O . GLU B 1 72 ? -10.633 11.828 -2.617 1 96.75 72 GLU B O 1
ATOM 1603 N N . VAL B 1 73 ? -9.883 11.289 -0.605 1 97.94 73 VAL B N 1
ATOM 1604 C CA . VAL B 1 73 ? -10.07 9.859 -0.863 1 97.94 73 VAL B CA 1
ATOM 1605 C C . VAL B 1 73 ? -11.539 9.586 -1.178 1 97.94 73 VAL B C 1
ATOM 1607 O O . VAL B 1 73 ? -11.859 8.93 -2.17 1 97.94 73 VAL B O 1
ATOM 1610 N N . ARG B 1 74 ? -12.352 10.18 -0.376 1 97.75 74 ARG B N 1
ATOM 1611 C CA . ARG B 1 74 ? -13.789 10.008 -0.56 1 97.75 74 ARG B CA 1
ATOM 1612 C C . ARG B 1 74 ? -14.242 10.586 -1.897 1 97.75 74 ARG B C 1
ATOM 1614 O O . ARG B 1 74 ? -14.984 9.938 -2.639 1 97.75 74 ARG B O 1
ATOM 1621 N N . ARG B 1 75 ? -13.852 11.742 -2.139 1 98.38 75 ARG B N 1
ATOM 1622 C CA . ARG B 1 75 ? -14.242 12.414 -3.373 1 98.38 75 ARG B CA 1
ATOM 1623 C C . ARG B 1 75 ? -13.852 11.586 -4.594 1 98.38 75 ARG B C 1
ATOM 1625 O O . ARG B 1 75 ? -14.664 11.375 -5.496 1 98.38 75 ARG B O 1
ATOM 1632 N N . ILE B 1 76 ? -12.602 11.078 -4.629 1 98.5 76 ILE B N 1
ATOM 1633 C CA . ILE B 1 76 ? -12.086 10.336 -5.77 1 98.5 76 ILE B CA 1
ATOM 1634 C C . ILE B 1 76 ? -12.828 9 -5.891 1 98.5 76 ILE B C 1
ATOM 1636 O O . ILE B 1 76 ? -13.219 8.602 -6.988 1 98.5 76 ILE B O 1
ATOM 1640 N N . ARG B 1 77 ? -12.992 8.305 -4.777 1 98.19 77 ARG B N 1
ATOM 1641 C CA . ARG B 1 77 ? -13.719 7.043 -4.805 1 98.19 77 ARG B CA 1
ATOM 1642 C C . ARG B 1 77 ? -15.102 7.223 -5.434 1 98.19 77 ARG B C 1
ATOM 1644 O O . ARG B 1 77 ? -15.516 6.418 -6.273 1 98.19 77 ARG B O 1
ATOM 1651 N N . LYS B 1 78 ? -15.773 8.297 -5.023 1 98.12 78 LYS B N 1
ATOM 1652 C CA . LYS B 1 78 ? -17.109 8.586 -5.543 1 98.12 78 LYS B CA 1
ATOM 1653 C C . LYS B 1 78 ? -17.062 8.922 -7.031 1 98.12 78 LYS B C 1
ATOM 1655 O O . LYS B 1 78 ? -17.938 8.508 -7.797 1 98.12 78 LYS B O 1
ATOM 1660 N N . ARG B 1 79 ? -16.109 9.648 -7.375 1 98 79 ARG B N 1
ATOM 1661 C CA . ARG B 1 79 ? -15.906 9.992 -8.781 1 98 79 ARG B CA 1
ATOM 1662 C C . ARG B 1 79 ? -15.727 8.734 -9.625 1 98 79 ARG B C 1
ATOM 1664 O O . ARG B 1 79 ? -16.141 8.695 -10.789 1 98 79 ARG B O 1
ATOM 1671 N N . LEU B 1 80 ? -15.141 7.688 -9.117 1 97.38 80 LEU B N 1
ATOM 1672 C CA . LEU B 1 80 ? -14.891 6.426 -9.797 1 97.38 80 LEU B CA 1
ATOM 1673 C C . LEU B 1 80 ? -16.141 5.543 -9.789 1 97.38 80 LEU B C 1
ATOM 1675 O O . LEU B 1 80 ? -16.172 4.484 -10.414 1 97.38 80 LEU B O 1
ATOM 1679 N N . GLY B 1 81 ? -17.094 5.957 -9 1 96.31 81 GLY B N 1
ATOM 1680 C CA . GLY B 1 81 ? -18.328 5.215 -8.922 1 96.31 81 GLY B CA 1
ATOM 1681 C C . GLY B 1 81 ? -18.234 3.959 -8.078 1 96.31 81 GLY B C 1
ATOM 1682 O O . GLY B 1 81 ? -18.953 2.988 -8.305 1 96.31 81 GLY B O 1
ATOM 1683 N N . LEU B 1 82 ? -17.391 3.967 -7.156 1 97.12 82 LEU B N 1
ATOM 1684 C CA . LEU B 1 82 ? -17.156 2.762 -6.367 1 97.12 82 LEU B CA 1
ATOM 1685 C C . LEU B 1 82 ? -17.703 2.926 -4.953 1 97.12 82 LEU B C 1
ATOM 1687 O O . LEU B 1 82 ? -17.594 4.004 -4.363 1 97.12 82 LEU B O 1
ATOM 1691 N N . GLN B 1 83 ? -18.234 1.852 -4.445 1 97.25 83 GLN B N 1
ATOM 1692 C CA . GLN B 1 83 ? -18.5 1.774 -3.012 1 97.25 83 GLN B CA 1
ATOM 1693 C C . GLN B 1 83 ? -17.234 1.502 -2.227 1 97.25 83 GLN B C 1
ATOM 1695 O O . GLN B 1 83 ? -16.219 1.101 -2.803 1 97.25 83 GLN B O 1
ATOM 1700 N N . GLN B 1 84 ? -17.344 1.788 -0.958 1 96.75 84 GLN B N 1
ATOM 1701 C CA . GLN B 1 84 ? -16.156 1.637 -0.134 1 96.75 84 GLN B CA 1
ATOM 1702 C C . GLN B 1 84 ? -15.602 0.216 -0.219 1 96.75 84 GLN B C 1
ATOM 1704 O O . GLN B 1 84 ? -14.406 0.02 -0.467 1 96.75 84 GLN B O 1
ATOM 1709 N N . LYS B 1 85 ? -16.453 -0.758 -0.066 1 95.88 85 LYS B N 1
ATOM 1710 C CA . LYS B 1 85 ? -16.031 -2.156 -0.097 1 95.88 85 LYS B CA 1
ATOM 1711 C C . LYS B 1 85 ? -15.422 -2.52 -1.451 1 95.88 85 LYS B C 1
ATOM 1713 O O . LYS B 1 85 ? -14.367 -3.15 -1.517 1 95.88 85 LYS B O 1
ATOM 1718 N N . GLN B 1 86 ? -16.047 -2.123 -2.521 1 95.88 86 GLN B N 1
ATOM 1719 C CA . GLN B 1 86 ? -15.562 -2.385 -3.877 1 95.88 86 GLN B CA 1
ATOM 1720 C C . GLN B 1 86 ? -14.211 -1.73 -4.121 1 95.88 86 GLN B C 1
ATOM 1722 O O . GLN B 1 86 ? -13.32 -2.336 -4.723 1 95.88 86 GLN B O 1
ATOM 1727 N N . ALA B 1 87 ? -14.07 -0.52 -3.664 1 97.31 87 ALA B N 1
ATOM 1728 C CA . ALA B 1 87 ? -12.82 0.213 -3.848 1 97.31 87 ALA B CA 1
ATOM 1729 C C . ALA B 1 87 ? -11.648 -0.532 -3.215 1 97.31 87 ALA B C 1
ATOM 1731 O O . ALA B 1 87 ? -10.594 -0.693 -3.838 1 97.31 87 ALA B O 1
ATOM 1732 N N . GLY B 1 88 ? -11.883 -0.983 -2.045 1 96.56 88 GLY B N 1
ATOM 1733 C CA . GLY B 1 88 ? -10.836 -1.713 -1.346 1 96.56 88 GLY B CA 1
ATOM 1734 C C . GLY B 1 88 ? -10.438 -2.998 -2.047 1 96.56 88 GLY B C 1
ATOM 1735 O O . GLY B 1 88 ? -9.258 -3.344 -2.09 1 96.56 88 GLY B O 1
ATOM 1736 N N . VAL B 1 89 ? -11.398 -3.67 -2.613 1 94.75 89 VAL B N 1
ATOM 1737 C CA . VAL B 1 89 ? -11.172 -4.957 -3.266 1 94.75 89 VAL B CA 1
ATOM 1738 C C . VAL B 1 89 ? -10.5 -4.738 -4.617 1 94.75 89 VAL B C 1
ATOM 1740 O O . VAL B 1 89 ? -9.57 -5.469 -4.98 1 94.75 89 VAL B O 1
ATOM 1743 N N . VAL B 1 90 ? -10.852 -3.697 -5.293 1 95.25 90 VAL B N 1
ATOM 1744 C CA . VAL B 1 90 ? -10.406 -3.494 -6.668 1 95.25 90 VAL B CA 1
ATOM 1745 C C . VAL B 1 90 ? -9.094 -2.717 -6.676 1 95.25 90 VAL B C 1
ATOM 1747 O O . VAL B 1 90 ? -8.203 -2.996 -7.484 1 95.25 90 VAL B O 1
ATOM 1750 N N . LEU B 1 91 ? -8.977 -1.766 -5.781 1 97.38 91 LEU B N 1
ATOM 1751 C CA . LEU B 1 91 ? -7.82 -0.877 -5.816 1 97.38 91 LEU B CA 1
ATOM 1752 C C . LEU B 1 91 ? -6.727 -1.368 -4.867 1 97.38 91 LEU B C 1
ATOM 1754 O O . LEU B 1 91 ? -5.547 -1.063 -5.062 1 97.38 91 LEU B O 1
ATOM 1758 N N . GLY B 1 92 ? -7.188 -1.995 -3.879 1 96.56 92 GLY B N 1
ATOM 1759 C CA . GLY B 1 92 ? -6.242 -2.484 -2.885 1 96.56 92 GLY B CA 1
ATOM 1760 C C . GLY B 1 92 ? -6.602 -2.074 -1.469 1 96.56 92 GLY B C 1
ATOM 1761 O O . GLY B 1 92 ? -7.352 -1.114 -1.266 1 96.56 92 GLY B O 1
ATOM 1762 N N . GLY B 1 93 ? -6.012 -2.809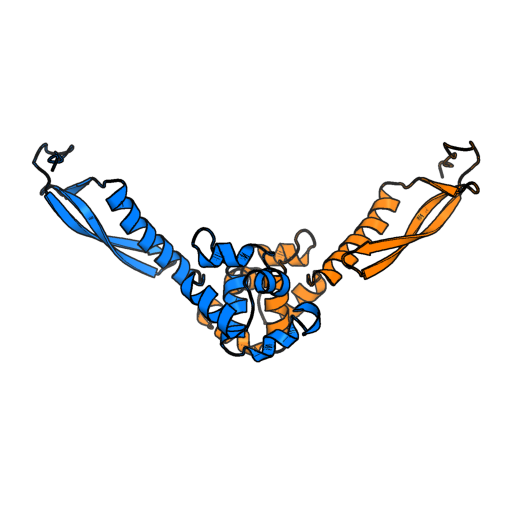 -0.523 1 95.19 93 GLY B N 1
ATOM 1763 C CA . GLY B 1 93 ? -6.215 -2.52 0.888 1 95.19 93 GLY B CA 1
ATOM 1764 C C . GLY B 1 93 ? -7.246 -3.42 1.541 1 95.19 93 GLY B C 1
ATOM 1765 O O . GLY B 1 93 ? -7.324 -3.496 2.77 1 95.19 93 GLY B O 1
ATOM 1766 N N . GLY B 1 94 ? -8.086 -4.004 0.786 1 94.81 94 GLY B N 1
ATOM 1767 C CA . GLY B 1 94 ? -9.094 -4.898 1.324 1 94.81 94 GLY B CA 1
ATOM 1768 C C . GLY B 1 94 ? -10.438 -4.227 1.526 1 94.81 94 GLY B C 1
ATOM 1769 O O . GLY B 1 94 ? -10.547 -3.004 1.433 1 94.81 94 GLY B O 1
ATOM 1770 N N . ALA B 1 95 ? -11.359 -4.984 1.922 1 94.44 95 ALA B N 1
ATOM 1771 C CA . ALA B 1 95 ? -12.758 -4.574 1.942 1 94.44 95 ALA B CA 1
ATOM 1772 C C . ALA B 1 95 ? -12.984 -3.441 2.938 1 94.44 95 ALA B C 1
ATOM 1774 O O . ALA B 1 95 ? -13.883 -2.617 2.756 1 94.44 95 ALA B O 1
ATOM 1775 N N . SER B 1 96 ? -12.172 -3.279 3.873 1 96 96 SER B N 1
ATOM 1776 C CA . SER B 1 96 ? -12.414 -2.289 4.918 1 96 96 SER B CA 1
ATOM 1777 C C . SER B 1 96 ? -11.516 -1.071 4.746 1 96 96 SER B C 1
ATOM 1779 O O . SER B 1 96 ? -11.664 -0.077 5.461 1 96 96 SER B O 1
ATOM 1781 N N . ALA B 1 97 ? -10.68 -1.155 3.814 1 96.56 97 ALA B N 1
ATOM 1782 C CA . ALA B 1 97 ? -9.609 -0.173 3.707 1 96.56 97 ALA B CA 1
ATOM 1783 C C . ALA B 1 97 ? -10.172 1.232 3.502 1 96.56 97 ALA B C 1
ATOM 1785 O O . ALA B 1 97 ? -9.812 2.16 4.23 1 96.56 97 ALA B O 1
ATOM 1786 N N . PHE B 1 98 ? -11.07 1.407 2.656 1 97.5 98 PHE B N 1
ATOM 1787 C CA . PHE B 1 98 ? -11.547 2.74 2.307 1 97.5 98 PHE B CA 1
ATOM 1788 C C . PHE B 1 98 ? -12.438 3.301 3.41 1 97.5 98 PHE B C 1
ATOM 1790 O O . PHE B 1 98 ? -12.5 4.516 3.605 1 97.5 98 PHE B O 1
ATOM 1797 N N . GLY B 1 99 ? -13.062 2.459 4.098 1 96.56 99 GLY B N 1
ATOM 1798 C CA . GLY B 1 99 ? -13.719 2.939 5.305 1 96.56 99 GLY B CA 1
ATOM 1799 C C . GLY B 1 99 ? -12.766 3.598 6.281 1 96.56 99 GLY B C 1
ATOM 1800 O O . GLY B 1 99 ? -13.078 4.645 6.855 1 96.56 99 GLY B O 1
ATOM 1801 N N . LYS B 1 100 ? -11.695 3.012 6.41 1 96.06 100 LYS B N 1
ATOM 1802 C CA . LYS B 1 100 ? -10.672 3.527 7.316 1 96.06 100 LYS B CA 1
ATOM 1803 C C . LYS B 1 100 ? -10.023 4.793 6.758 1 96.06 100 LYS B C 1
ATOM 1805 O O . LYS B 1 100 ? -9.828 5.766 7.488 1 96.06 100 LYS B O 1
ATOM 1810 N N . TYR B 1 101 ? -9.68 4.812 5.484 1 96.25 101 TYR B N 1
ATOM 1811 C CA . TYR B 1 101 ? -9.047 5.953 4.828 1 96.25 101 TYR B CA 1
ATOM 1812 C C . TYR B 1 101 ? -9.914 7.203 4.945 1 96.25 101 TYR B C 1
ATOM 1814 O O . TYR B 1 101 ? -9.398 8.32 5 1 96.25 101 TYR B O 1
ATOM 1822 N N . GLU B 1 102 ? -11.188 6.914 4.992 1 95.19 102 GLU B N 1
ATOM 1823 C CA . GLU B 1 102 ? -12.125 8.031 4.902 1 95.19 102 GLU B CA 1
ATOM 1824 C C . GLU B 1 102 ? -12.531 8.523 6.285 1 95.19 102 GLU B C 1
ATOM 1826 O O . GLU B 1 102 ? -13.102 9.609 6.422 1 95.19 102 GLU B O 1
ATOM 1831 N N . ARG B 1 103 ? -12.25 7.809 7.352 1 86.88 103 ARG B N 1
ATOM 1832 C CA . ARG B 1 103 ? -12.57 8.195 8.719 1 86.88 103 ARG B CA 1
ATOM 1833 C C . ARG B 1 103 ? -11.32 8.625 9.477 1 86.88 103 ARG B C 1
ATOM 1835 O O . ARG B 1 103 ? -11.406 9.078 10.617 1 86.88 103 ARG B O 1
ATOM 1842 N N . LYS B 1 104 ? -10.258 8.773 9.023 1 68.62 104 LYS B N 1
ATOM 1843 C CA . LYS B 1 104 ? -8.984 9.219 9.594 1 68.62 104 LYS B CA 1
ATOM 1844 C C . LYS B 1 104 ? -8.406 8.156 10.523 1 68.62 104 LYS B C 1
ATOM 1846 O O . LYS B 1 104 ? -7.523 8.445 11.336 1 68.62 104 LYS B O 1
ATOM 1851 N N . ASP B 1 105 ? -9.047 7.082 10.648 1 76.19 105 ASP B N 1
ATOM 1852 C CA . ASP B 1 105 ? -8.469 6.035 11.484 1 76.19 105 ASP B CA 1
ATOM 1853 C C . ASP B 1 105 ? -7.367 5.281 10.734 1 76.19 105 ASP B C 1
ATOM 1855 O O . ASP B 1 105 ? -6.648 4.477 11.328 1 76.19 105 ASP B O 1
ATOM 1859 N N . GLY B 1 106 ? -7.207 5.688 9.539 1 85.62 106 GLY B N 1
ATOM 1860 C CA . GLY B 1 106 ? -6.156 5.148 8.688 1 85.62 106 GLY B CA 1
ATOM 1861 C C . GLY B 1 106 ? -5.816 6.047 7.516 1 85.62 106 GLY B C 1
ATOM 1862 O O . GLY B 1 106 ? -6.645 6.852 7.082 1 85.62 106 GLY B O 1
ATOM 1863 N N . LYS B 1 107 ? -4.555 6.008 7.199 1 92.88 107 LYS B N 1
ATOM 1864 C CA . LYS B 1 107 ? -4.105 6.781 6.043 1 92.88 107 LYS B CA 1
ATOM 1865 C C . LYS B 1 107 ? -3.738 5.867 4.879 1 92.88 107 LYS B C 1
ATOM 1867 O O . LYS B 1 107 ? -3.17 4.793 5.078 1 92.88 107 LYS B O 1
ATOM 1872 N N . PRO B 1 108 ? -4.219 6.309 3.684 1 96.81 108 PRO B N 1
ATOM 1873 C CA . PRO B 1 108 ? -3.738 5.527 2.541 1 96.81 108 PRO B CA 1
ATOM 1874 C C . PRO B 1 108 ? -2.219 5.574 2.393 1 96.81 108 PRO B C 1
ATOM 1876 O O . PRO B 1 108 ? -1.584 6.543 2.814 1 96.81 108 PRO B O 1
ATOM 1879 N N . SER B 1 109 ? -1.677 4.535 1.862 1 96.81 109 SER B N 1
ATOM 1880 C CA . SER B 1 109 ? -0.257 4.562 1.523 1 96.81 109 SER B CA 1
ATOM 1881 C C . SER B 1 109 ? 0.032 5.59 0.433 1 96.81 109 SER B C 1
ATOM 1883 O O . SER B 1 109 ? -0.887 6.066 -0.236 1 96.81 109 SER B O 1
ATOM 1885 N N . LEU B 1 110 ? 1.285 5.906 0.334 1 97.19 110 LEU B N 1
ATOM 1886 C CA . LEU B 1 110 ? 1.671 6.77 -0.778 1 97.19 110 LEU B CA 1
ATOM 1887 C C . LEU B 1 110 ? 1.315 6.121 -2.113 1 97.19 110 LEU B C 1
ATOM 1889 O O . LEU B 1 110 ? 0.861 6.805 -3.035 1 97.19 110 LEU B O 1
ATOM 1893 N N . ALA B 1 111 ? 1.476 4.82 -2.244 1 98.06 111 ALA B N 1
ATOM 1894 C CA . ALA B 1 111 ? 1.125 4.113 -3.473 1 98.06 111 ALA B CA 1
ATOM 1895 C C . ALA B 1 111 ? -0.365 4.25 -3.777 1 98.06 111 ALA B C 1
ATOM 1897 O O . ALA B 1 111 ? -0.75 4.523 -4.914 1 98.06 111 ALA B O 1
ATOM 1898 N N . MET B 1 112 ? -1.117 4.039 -2.781 1 98.31 112 MET B N 1
ATOM 1899 C CA . MET B 1 112 ? -2.561 4.188 -2.945 1 98.31 112 MET B CA 1
ATOM 1900 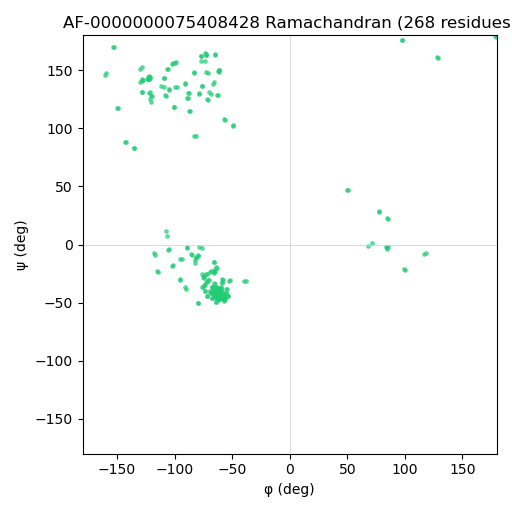C C . MET B 1 112 ? -2.924 5.629 -3.285 1 98.31 112 MET B C 1
ATOM 1902 O O . MET B 1 112 ? -3.754 5.875 -4.16 1 98.31 112 MET B O 1
ATOM 1906 N N . SER B 1 113 ? -2.309 6.57 -2.594 1 98.31 113 SER B N 1
ATOM 1907 C CA . SER B 1 113 ? -2.541 7.98 -2.883 1 98.31 113 SER B CA 1
ATOM 1908 C C . SER B 1 113 ? -2.197 8.312 -4.332 1 98.31 113 SER B C 1
ATOM 1910 O O . SER B 1 113 ? -2.967 8.984 -5.02 1 98.31 113 SER B O 1
ATOM 1912 N N . ASN B 1 114 ? -1.083 7.793 -4.801 1 98.25 114 ASN B N 1
ATOM 1913 C CA . ASN B 1 114 ? -0.663 8.008 -6.184 1 98.25 114 ASN B CA 1
ATOM 1914 C C . ASN B 1 114 ? -1.633 7.367 -7.172 1 98.25 114 ASN B C 1
ATOM 1916 O O . ASN B 1 114 ? -1.972 7.969 -8.195 1 98.25 114 ASN B O 1
ATOM 1920 N N . LEU B 1 115 ? -2.053 6.195 -6.863 1 98.38 115 LEU B N 1
ATOM 1921 C CA . LEU B 1 115 ? -3.02 5.488 -7.695 1 98.38 115 LEU B CA 1
ATOM 1922 C C . LEU B 1 115 ? -4.301 6.305 -7.852 1 98.38 115 LEU B C 1
ATOM 1924 O O . LEU B 1 115 ? -4.766 6.523 -8.969 1 98.38 115 LEU B O 1
ATOM 1928 N N . LEU B 1 116 ? -4.762 6.789 -6.758 1 98.38 116 LEU B N 1
ATOM 1929 C CA . LEU B 1 116 ? -5.992 7.57 -6.758 1 98.38 116 LEU B CA 1
ATOM 1930 C C . LEU B 1 116 ? -5.809 8.875 -7.523 1 98.38 116 LEU B C 1
ATOM 1932 O O . LEU B 1 116 ? -6.707 9.305 -8.25 1 98.38 116 LEU B O 1
ATOM 1936 N N . ARG B 1 117 ? -4.691 9.492 -7.402 1 97.88 117 ARG B N 1
ATOM 1937 C CA . ARG B 1 117 ? -4.414 10.727 -8.133 1 97.88 117 ARG B CA 1
ATOM 1938 C C . ARG B 1 117 ? -4.465 10.492 -9.633 1 97.88 117 ARG B C 1
ATOM 1940 O O . ARG B 1 117 ? -5.047 11.297 -10.367 1 97.88 117 ARG B O 1
ATOM 1947 N N . LEU B 1 118 ? -3.84 9.438 -10.047 1 97.81 118 LEU B N 1
ATOM 1948 C CA . LEU B 1 118 ? -3.85 9.133 -11.477 1 97.81 118 LEU B CA 1
ATOM 1949 C C . LEU B 1 118 ? -5.27 8.891 -11.969 1 97.81 118 LEU B C 1
ATOM 1951 O O . LEU B 1 118 ? -5.652 9.375 -13.039 1 97.81 118 LEU B O 1
ATOM 1955 N N . LEU B 1 119 ? -6.027 8.18 -11.188 1 97.94 119 LEU B N 1
ATOM 1956 C CA . LEU B 1 119 ? -7.383 7.832 -11.602 1 97.94 119 LEU B CA 1
ATOM 1957 C C . LEU B 1 119 ? -8.297 9.055 -11.539 1 97.94 119 LEU B C 1
ATOM 1959 O O . LEU B 1 119 ? -9.25 9.156 -12.312 1 97.94 119 LEU B O 1
ATOM 1963 N N . ASP B 1 120 ? -8.008 9.93 -10.594 1 97.94 120 ASP B N 1
ATOM 1964 C CA . ASP B 1 120 ? -8.773 11.172 -10.508 1 97.94 120 ASP B CA 1
ATOM 1965 C C . ASP B 1 120 ? -8.641 11.984 -11.797 1 97.94 120 ASP B C 1
ATOM 1967 O O . ASP B 1 120 ? -9.617 12.562 -12.273 1 97.94 120 ASP B O 1
ATOM 1971 N N . LYS B 1 121 ? -7.492 11.945 -12.344 1 96.75 121 LYS B N 1
ATOM 1972 C CA . LYS B 1 121 ? -7.223 12.688 -13.57 1 96.75 121 LYS B CA 1
ATOM 1973 C C . LYS B 1 121 ? -7.879 12.016 -14.773 1 96.75 121 LYS B C 1
ATOM 1975 O O . LYS B 1 121 ? -8.289 12.695 -15.719 1 96.75 121 LYS B O 1
ATOM 1980 N N . ASP B 1 122 ? -7.906 10.695 -14.703 1 96.5 122 ASP B N 1
ATOM 1981 C CA . ASP B 1 122 ? -8.547 9.945 -15.781 1 96.5 122 ASP B CA 1
ATOM 1982 C C . ASP B 1 122 ? -9.289 8.727 -15.234 1 96.5 122 ASP B C 1
ATOM 1984 O O . ASP B 1 122 ? -8.781 7.602 -15.305 1 96.5 122 ASP B O 1
ATOM 1988 N N . PRO B 1 123 ? -10.539 8.938 -14.875 1 97.06 123 PRO B N 1
ATOM 1989 C CA . PRO B 1 123 ? -11.312 7.863 -14.234 1 97.06 123 PRO B CA 1
ATOM 1990 C C . PRO B 1 123 ? -11.555 6.68 -15.172 1 97.06 123 PRO B C 1
ATOM 1992 O O . PRO B 1 123 ? -11.766 5.559 -14.703 1 97.06 123 PRO B O 1
ATOM 1995 N N . SER B 1 124 ? -11.531 6.867 -16.469 1 95.56 124 SER B N 1
ATOM 1996 C CA . SER B 1 124 ? -11.82 5.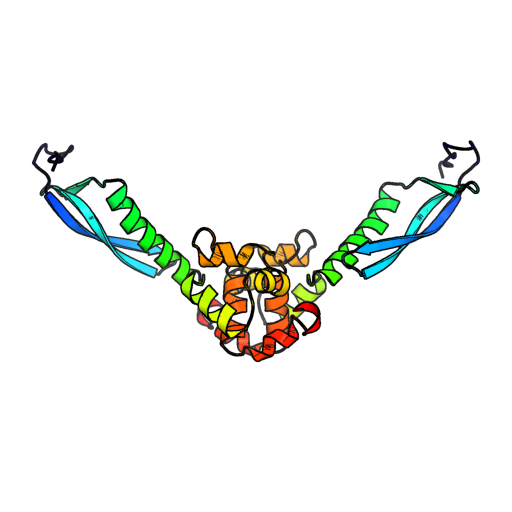797 -17.406 1 95.56 124 SER B CA 1
ATOM 1997 C C . SER B 1 124 ? -10.766 4.703 -17.359 1 95.56 124 SER B C 1
ATOM 1999 O O . SER B 1 124 ? -11.008 3.568 -17.766 1 95.56 124 SER B O 1
ATOM 2001 N N . ARG B 1 125 ? -9.641 4.953 -16.766 1 95.75 125 ARG B N 1
ATOM 2002 C CA . ARG B 1 125 ? -8.531 4.008 -16.703 1 95.75 125 ARG B CA 1
ATOM 2003 C C . ARG B 1 125 ? -8.766 2.959 -15.617 1 95.75 125 ARG B C 1
ATOM 2005 O O . ARG B 1 125 ? -8.031 1.976 -15.531 1 95.75 125 ARG B O 1
ATOM 2012 N N . LEU B 1 126 ? -9.766 3.195 -14.828 1 96.19 126 LEU B N 1
ATOM 2013 C CA . LEU B 1 126 ? -10.164 2.168 -13.875 1 96.19 126 LEU B CA 1
ATOM 2014 C C . LEU B 1 126 ? -10.367 0.826 -14.57 1 96.19 126 LEU B C 1
ATOM 2016 O O . LEU B 1 126 ? -10.047 -0.224 -14.008 1 96.19 126 LEU B O 1
ATOM 2020 N N . GLN B 1 127 ? -10.758 0.868 -15.781 1 94.19 127 GLN B N 1
ATOM 2021 C CA . GLN B 1 127 ? -11.039 -0.34 -16.547 1 94.19 127 GLN B CA 1
ATOM 2022 C C . GLN B 1 127 ? -9.758 -1.111 -16.844 1 94.19 127 GLN B C 1
ATOM 2024 O O . GLN B 1 127 ? -9.797 -2.312 -17.109 1 94.19 127 GLN B O 1
ATOM 2029 N N . GLU B 1 128 ? -8.648 -0.443 -16.844 1 92.44 128 GLU B N 1
ATOM 2030 C CA . GLU B 1 128 ? -7.359 -1.062 -17.141 1 92.44 128 GLU B CA 1
ATOM 2031 C C . GLU B 1 128 ? -6.898 -1.968 -16 1 92.44 128 GLU B C 1
ATOM 2033 O O . GLU B 1 128 ? -6.113 -2.895 -16.219 1 92.44 128 GLU B O 1
ATOM 2038 N N . ILE B 1 129 ? -7.363 -1.686 -14.828 1 91.31 129 ILE B N 1
ATOM 2039 C CA . ILE B 1 129 ? -6.875 -2.461 -13.688 1 91.31 129 ILE B CA 1
ATOM 2040 C C . ILE B 1 129 ? -8.016 -3.287 -13.102 1 91.31 129 ILE B C 1
ATOM 2042 O O . ILE B 1 129 ? -7.777 -4.215 -12.32 1 91.31 129 ILE B O 1
ATOM 2046 N N . ALA B 1 130 ? -9.172 -2.895 -13.305 1 84.06 130 ALA B N 1
ATOM 2047 C CA . ALA B 1 130 ? -10.359 -3.588 -12.805 1 84.06 130 ALA B CA 1
ATOM 2048 C C . ALA B 1 130 ? -11.43 -3.688 -13.891 1 84.06 130 ALA B C 1
ATOM 2050 O O . ALA B 1 130 ? -12.375 -2.898 -13.906 1 84.06 130 ALA B O 1
ATOM 2051 N N . PRO B 1 131 ? -11.18 -4.691 -14.648 1 70.31 131 PRO B N 1
ATOM 2052 C CA . PRO B 1 131 ? -12.242 -4.855 -15.648 1 70.31 131 PRO B CA 1
ATOM 2053 C C . PRO B 1 131 ? -13.609 -5.133 -15.016 1 70.31 131 PRO B C 1
ATOM 2055 O O . PRO B 1 131 ? -13.68 -5.523 -13.844 1 70.31 131 PRO B O 1
ATOM 2058 N N . GLU B 1 132 ? -14.633 -4.68 -15.656 1 66.06 132 GLU B N 1
ATOM 2059 C CA . GLU B 1 132 ? -16.016 -4.672 -15.18 1 66.06 132 GLU B CA 1
ATOM 2060 C C . GLU B 1 132 ? -16.344 -5.941 -14.398 1 66.06 132 GLU B C 1
ATOM 2062 O O . GLU B 1 132 ? -17.062 -5.898 -13.406 1 66.06 132 GLU B O 1
ATOM 2067 N N . GLU B 1 133 ? -15.812 -6.941 -14.688 1 58.25 133 GLU B N 1
ATOM 2068 C CA . GLU B 1 133 ? -16.125 -8.219 -14.047 1 58.25 133 GLU B CA 1
ATOM 2069 C C . GLU B 1 133 ? -15.617 -8.258 -12.617 1 58.25 133 GLU B C 1
ATOM 2071 O O . GLU B 1 133 ? -16.188 -8.945 -11.766 1 58.25 133 GLU B O 1
ATOM 2076 N N . LYS B 1 134 ? -14.609 -7.602 -12.367 1 64.56 134 LYS B N 1
ATOM 2077 C CA . LYS B 1 134 ? -13.984 -7.617 -11.047 1 64.56 134 LYS B CA 1
ATOM 2078 C C . LYS B 1 134 ? -14.57 -6.531 -10.148 1 64.56 134 LYS B C 1
ATOM 2080 O O . LYS B 1 134 ? -14.289 -6.488 -8.953 1 64.56 134 LYS B O 1
ATOM 2085 N N . ARG B 1 135 ? -15.461 -5.82 -10.773 1 65.12 135 ARG B N 1
ATOM 2086 C CA . ARG B 1 135 ? -16.047 -4.719 -10.008 1 65.12 135 ARG B CA 1
ATOM 2087 C C . ARG B 1 135 ? -17.438 -5.078 -9.5 1 65.12 135 ARG B C 1
ATOM 2089 O O . ARG B 1 135 ? -18 -4.371 -8.664 1 65.12 135 ARG B O 1
ATOM 2096 N N . ALA B 1 136 ? -17.969 -6.172 -10.242 1 61.59 136 ALA B N 1
ATOM 2097 C CA . ALA B 1 136 ? -19.312 -6.59 -9.875 1 61.59 136 ALA B CA 1
ATOM 2098 C C . ALA B 1 136 ? -19.312 -7.348 -8.555 1 61.59 136 ALA B C 1
ATOM 2100 O O . ALA B 1 136 ? -18.391 -8.109 -8.266 1 61.59 136 ALA B O 1
#

pLDDT: mean 93.35, std 9.32, range [45.28, 98.5]